Protein AF-A0A9P5CG63-F1 (afdb_monomer_lite)

Secondary structure (DSSP, 8-state):
-----EEEEEEEE-SSSS---EEEEEEETTEEEEEEE-GGG-TT-HHHHHHHHHHHHHTTTT-----------SSPEEE--S---HHHHHHHHTTS----GGG-EE--SSGGGGGTS--SEEEEGGGTEEEEEEE---HHHHHHHHHHHHHHHHTT--TTS-HHHHHHHHHHTT-------GGGEEE-SSS-EEE--TT----TTTS-TTTTTSHHHHHHHHHHHHHHHS---

Foldseek 3Di:
DDDFDKDFPDKDADPDPPGLKIWTWMATPNDIDIDIDDLVVCPPPVVVSVVSSVVSVCVNVVHDDDDDADFDDDAAEEPDPDDDDPVVVVVLVVQGTDHGPVQKAADDPDPVCVVPPDGQWIAGPNRDDIHGHDYDDDPQLVVQQSVLVVLCVVLVPDQLPDPVVSLVSCVVSVHFQQDQDPVQWDQDPVRGIGGGRSSHDDDPPQFDPVQGRHSVSNVSSVVVRCCVVPPDD

pLDDT: mean 71.9, std 15.64, range [23.77, 92.69]

Structure (mmCIF, N/CA/C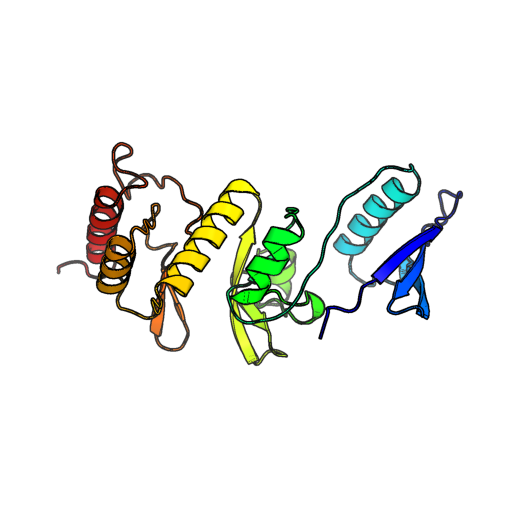/O backbone):
data_AF-A0A9P5CG63-F1
#
_entry.id   AF-A0A9P5CG63-F1
#
loop_
_atom_site.group_PDB
_atom_site.id
_atom_site.type_symbol
_atom_site.label_atom_id
_atom_site.label_alt_id
_atom_site.label_comp_id
_atom_site.label_asym_id
_atom_site.label_entity_id
_atom_site.label_seq_id
_atom_site.pdbx_PDB_ins_code
_atom_site.Cartn_x
_atom_site.Cartn_y
_atom_site.Cartn_z
_atom_site.occupancy
_atom_site.B_iso_or_equiv
_atom_site.auth_seq_id
_atom_site.auth_comp_id
_atom_site.auth_asym_id
_atom_site.auth_atom_id
_atom_site.pdbx_PDB_model_num
ATOM 1 N N . MET A 1 1 ? 22.695 -14.514 3.718 1.00 35.16 1 MET A N 1
ATOM 2 C CA . MET A 1 1 ? 23.717 -14.412 2.646 1.00 35.16 1 MET A CA 1
ATOM 3 C C . MET A 1 1 ? 23.422 -13.135 1.885 1.00 35.16 1 MET A C 1
ATOM 5 O O . MET A 1 1 ? 22.246 -12.878 1.683 1.00 35.16 1 MET A O 1
ATOM 9 N N . ALA A 1 2 ? 24.429 -12.334 1.528 1.00 36.47 2 ALA A N 1
ATOM 10 C CA . ALA A 1 2 ? 24.198 -11.036 0.886 1.00 36.47 2 ALA A CA 1
ATOM 11 C C . ALA A 1 2 ? 23.493 -11.172 -0.477 1.00 36.47 2 ALA A C 1
ATOM 13 O O . ALA A 1 2 ? 23.708 -12.159 -1.191 1.00 36.47 2 ALA A O 1
ATOM 14 N N . ALA A 1 3 ? 22.688 -10.170 -0.841 1.00 43.91 3 ALA A N 1
ATOM 15 C CA . ALA A 1 3 ? 22.059 -10.093 -2.153 1.00 43.91 3 ALA A CA 1
ATOM 16 C C . ALA A 1 3 ? 23.134 -10.118 -3.268 1.00 43.91 3 ALA A C 1
ATOM 18 O O . ALA A 1 3 ? 24.171 -9.459 -3.130 1.00 43.91 3 ALA A O 1
ATOM 19 N N . PRO A 1 4 ? 22.954 -10.868 -4.378 1.00 43.47 4 PRO A N 1
ATOM 20 C CA . PRO A 1 4 ? 24.018 -11.020 -5.368 1.00 43.47 4 PRO A CA 1
ATOM 21 C C . PRO A 1 4 ? 24.154 -9.755 -6.229 1.00 43.47 4 PRO A C 1
ATOM 23 O O . PRO A 1 4 ? 23.431 -9.619 -7.228 1.00 43.47 4 PRO A O 1
ATOM 26 N N . ARG A 1 5 ? 25.066 -8.851 -5.825 1.00 52.34 5 ARG A N 1
ATOM 27 C CA . ARG A 1 5 ? 25.392 -7.588 -6.513 1.00 52.34 5 ARG A CA 1
ATOM 28 C C . ARG A 1 5 ? 25.549 -7.803 -8.014 1.00 52.34 5 ARG A C 1
ATOM 30 O O . ARG A 1 5 ? 26.291 -8.691 -8.451 1.00 52.34 5 ARG A O 1
ATOM 37 N N . TYR A 1 6 ? 24.854 -6.967 -8.777 1.00 58.03 6 TYR A N 1
ATOM 38 C CA . TYR A 1 6 ? 24.989 -6.863 -10.218 1.00 58.03 6 TYR A CA 1
ATOM 39 C C . TYR A 1 6 ? 25.262 -5.411 -10.610 1.00 58.03 6 TYR A C 1
ATOM 41 O O . TYR A 1 6 ? 24.717 -4.489 -10.013 1.00 58.03 6 TYR A O 1
ATOM 49 N N . GLU A 1 7 ? 26.105 -5.231 -11.616 1.00 63.84 7 GLU A N 1
ATOM 50 C CA . GLU A 1 7 ? 26.545 -3.938 -12.137 1.00 63.84 7 GLU A CA 1
ATOM 51 C C . GLU A 1 7 ? 26.358 -3.961 -13.658 1.00 63.84 7 GLU A C 1
ATOM 53 O O . GLU A 1 7 ? 26.732 -4.936 -14.319 1.00 63.84 7 GLU A O 1
ATOM 58 N N . ILE A 1 8 ? 25.759 -2.912 -14.227 1.00 64.75 8 ILE A N 1
ATOM 59 C CA . ILE A 1 8 ? 25.701 -2.733 -15.682 1.00 64.75 8 ILE A CA 1
ATOM 60 C C . ILE A 1 8 ? 27.018 -2.076 -16.092 1.00 64.75 8 ILE A C 1
ATOM 62 O O . ILE A 1 8 ? 27.230 -0.897 -15.837 1.00 64.75 8 ILE A O 1
ATOM 66 N N . GLU A 1 9 ? 27.916 -2.846 -16.704 1.00 64.06 9 GLU A N 1
ATOM 67 C CA . GLU A 1 9 ? 29.249 -2.367 -17.092 1.00 64.06 9 GLU A CA 1
ATOM 68 C C . GLU A 1 9 ? 29.206 -1.469 -18.331 1.00 64.06 9 GLU A C 1
ATOM 70 O O . GLU A 1 9 ? 30.065 -0.612 -18.514 1.00 64.06 9 GLU A O 1
ATOM 75 N N . ASN A 1 10 ? 28.256 -1.734 -19.233 1.00 64.88 10 ASN A N 1
ATOM 76 C CA . ASN A 1 10 ? 28.119 -1.040 -20.508 1.00 64.88 10 ASN A CA 1
ATOM 77 C C . ASN A 1 10 ? 26.717 -1.276 -21.102 1.00 64.88 10 ASN A C 1
ATOM 79 O O . ASN A 1 10 ? 26.188 -2.390 -21.020 1.00 64.88 10 ASN A O 1
ATOM 83 N N . ALA A 1 11 ? 26.159 -0.261 -21.758 1.00 71.50 11 ALA A N 1
ATOM 84 C CA . ALA A 1 11 ? 24.990 -0.358 -22.621 1.00 71.50 11 ALA A CA 1
ATOM 85 C C . ALA A 1 11 ? 25.370 0.124 -24.030 1.00 71.50 11 ALA A C 1
ATOM 87 O O . ALA A 1 11 ? 25.725 1.280 -24.226 1.00 71.50 11 ALA A O 1
ATOM 88 N N . VAL A 1 12 ? 25.291 -0.766 -25.019 1.00 72.62 12 VAL A N 1
ATOM 89 C CA . VAL A 1 12 ? 25.594 -0.464 -26.422 1.00 72.62 12 VAL A CA 1
ATOM 90 C C . VAL A 1 12 ? 24.290 -0.371 -27.203 1.00 72.62 12 VAL A C 1
ATOM 92 O O . VAL A 1 12 ? 23.575 -1.367 -27.362 1.00 72.62 12 VAL A O 1
ATOM 95 N N . THR A 1 13 ? 24.002 0.824 -27.707 1.00 79.69 13 THR A N 1
ATOM 96 C CA . THR A 1 13 ? 22.910 1.122 -28.640 1.00 79.69 13 THR A CA 1
ATOM 97 C C . THR A 1 13 ? 23.464 1.302 -30.056 1.00 79.69 13 THR A C 1
ATOM 99 O O . THR A 1 13 ? 24.675 1.413 -30.263 1.00 79.69 13 THR A O 1
ATOM 102 N N . SER A 1 14 ? 22.590 1.287 -31.063 1.00 74.88 14 SER A N 1
ATOM 103 C CA . SER A 1 14 ? 22.993 1.540 -32.449 1.00 74.88 14 SER A CA 1
ATOM 104 C C . SER A 1 14 ? 22.923 3.027 -32.794 1.00 74.88 14 SER A C 1
ATOM 106 O O . SER A 1 14 ? 21.898 3.670 -32.568 1.00 74.88 14 SER A O 1
ATOM 108 N N . ILE A 1 15 ? 23.983 3.556 -33.412 1.00 67.00 15 ILE A N 1
ATOM 109 C CA . ILE A 1 15 ? 24.055 4.949 -33.897 1.00 67.00 15 ILE A CA 1
ATOM 110 C C . ILE A 1 15 ? 23.154 5.227 -35.113 1.00 67.00 15 ILE A C 1
ATOM 112 O O . ILE A 1 15 ? 23.102 6.355 -35.593 1.00 67.00 15 ILE A O 1
ATOM 116 N N . ARG A 1 16 ? 22.477 4.206 -35.651 1.00 72.19 16 ARG A N 1
ATOM 117 C CA . ARG A 1 16 ? 21.471 4.378 -36.703 1.00 72.19 16 ARG A CA 1
ATOM 118 C C . ARG A 1 16 ? 20.096 4.616 -36.081 1.00 72.19 16 ARG A C 1
ATOM 120 O O . ARG A 1 16 ? 19.805 4.111 -35.000 1.00 72.19 16 ARG A O 1
ATOM 127 N N . GLU A 1 17 ? 19.249 5.379 -36.760 1.00 69.75 17 GLU A N 1
ATOM 128 C CA . GLU A 1 17 ? 17.903 5.723 -36.273 1.00 69.75 17 GLU A CA 1
ATOM 129 C C . GLU A 1 17 ? 16.895 4.574 -36.473 1.00 69.75 17 GLU A C 1
ATOM 131 O O . GLU A 1 17 ? 16.017 4.356 -35.634 1.00 69.75 17 GLU A O 1
ATOM 136 N N . ASP A 1 18 ? 17.053 3.801 -37.553 1.00 78.25 18 ASP A N 1
ATOM 137 C CA . ASP A 1 18 ? 16.233 2.631 -37.888 1.00 78.25 18 ASP A CA 1
ATOM 138 C C . ASP A 1 18 ? 16.520 1.433 -36.971 1.00 78.25 18 ASP A C 1
ATOM 140 O O . ASP A 1 18 ? 15.599 0.744 -36.518 1.00 78.25 18 ASP A O 1
ATOM 144 N N . ASP A 1 19 ? 17.790 1.215 -36.636 1.00 82.44 19 ASP A N 1
ATOM 145 C CA . ASP A 1 19 ? 18.217 0.180 -35.704 1.00 82.44 19 ASP A CA 1
ATOM 146 C C . ASP A 1 19 ? 17.854 0.556 -34.259 1.00 82.44 19 ASP A C 1
ATOM 148 O O . ASP A 1 19 ? 18.335 1.530 -33.668 1.00 82.44 19 ASP A O 1
ATOM 152 N N . ASN A 1 20 ? 16.957 -0.245 -33.692 1.00 85.75 20 ASN A N 1
ATOM 153 C CA . ASN A 1 20 ? 16.383 -0.048 -32.370 1.00 85.75 20 ASN A CA 1
ATOM 154 C C . ASN A 1 20 ? 16.790 -1.160 -31.381 1.00 85.75 20 ASN A C 1
ATOM 156 O O . ASN A 1 20 ? 16.178 -1.300 -30.320 1.00 85.75 20 ASN A O 1
ATOM 160 N N . ASP A 1 21 ? 17.808 -1.960 -31.700 1.00 86.38 21 ASP A N 1
ATOM 161 C CA . ASP A 1 21 ? 18.335 -2.972 -30.786 1.00 86.38 21 ASP A CA 1
ATOM 162 C C . ASP A 1 21 ? 19.275 -2.360 -29.728 1.00 86.38 21 ASP A C 1
ATOM 164 O O . ASP A 1 21 ? 19.960 -1.360 -29.959 1.00 86.38 21 ASP A O 1
ATOM 168 N N . ALA A 1 22 ? 19.335 -3.002 -28.559 1.00 80.81 22 ALA A N 1
ATOM 169 C CA . ALA A 1 22 ? 20.247 -2.652 -27.472 1.00 80.81 22 ALA A CA 1
ATOM 170 C C . ALA A 1 22 ? 20.940 -3.902 -26.917 1.00 80.81 22 ALA A C 1
ATOM 172 O O . ALA A 1 22 ? 20.338 -4.979 -26.827 1.00 80.81 22 ALA A O 1
ATOM 173 N N . ARG A 1 23 ? 22.206 -3.762 -26.508 1.00 77.38 23 ARG A N 1
ATOM 174 C CA . ARG A 1 23 ? 22.968 -4.812 -25.822 1.00 77.38 23 ARG A CA 1
ATOM 175 C C . ARG A 1 23 ? 23.547 -4.291 -24.512 1.00 77.38 23 ARG A C 1
ATOM 177 O O . ARG A 1 23 ? 24.338 -3.357 -24.521 1.00 77.38 23 ARG A O 1
ATOM 184 N N . PHE A 1 24 ? 23.224 -4.956 -23.411 1.00 76.94 24 PHE A N 1
ATOM 185 C CA . PHE A 1 24 ? 23.746 -4.650 -22.082 1.00 76.94 24 PHE A CA 1
ATOM 186 C C . PHE A 1 24 ? 24.772 -5.704 -21.670 1.00 76.94 24 PHE A C 1
ATOM 188 O O . PHE A 1 24 ? 24.540 -6.905 -21.844 1.00 76.94 24 PHE A O 1
ATOM 195 N N . THR A 1 25 ? 25.883 -5.250 -21.100 1.00 71.81 25 THR A N 1
ATOM 196 C CA . THR A 1 25 ? 26.879 -6.090 -20.432 1.00 71.81 25 THR A CA 1
ATOM 197 C C . THR A 1 25 ? 26.664 -5.949 -18.932 1.00 71.81 25 THR A C 1
ATOM 199 O O . THR A 1 25 ? 26.793 -4.852 -18.394 1.00 71.81 25 THR A O 1
ATOM 202 N N . VAL A 1 26 ? 26.309 -7.043 -18.259 1.00 75.56 26 VAL A N 1
ATOM 203 C CA . VAL A 1 26 ? 25.993 -7.053 -16.824 1.00 75.56 26 VAL A CA 1
ATOM 204 C C . VAL A 1 26 ? 26.945 -7.998 -16.104 1.00 75.56 26 VAL A C 1
ATOM 206 O O . VAL A 1 26 ? 26.980 -9.192 -16.408 1.00 75.56 26 VAL A O 1
ATOM 209 N N . ARG A 1 27 ? 27.695 -7.495 -15.124 1.00 64.69 27 ARG A N 1
ATOM 210 C CA . ARG A 1 27 ? 28.528 -8.313 -14.235 1.00 64.69 27 ARG A CA 1
ATOM 211 C C . ARG A 1 27 ? 27.726 -8.665 -12.988 1.00 64.69 27 ARG A C 1
ATOM 213 O O . ARG A 1 27 ? 27.151 -7.784 -12.367 1.00 64.69 27 ARG A O 1
ATOM 220 N N . ARG A 1 28 ? 27.692 -9.940 -12.591 1.00 69.12 28 ARG A N 1
ATOM 221 C CA . ARG A 1 28 ? 27.051 -10.414 -11.350 1.00 69.12 28 ARG A CA 1
ATOM 222 C C . ARG A 1 28 ? 27.887 -11.517 -10.712 1.00 69.12 28 ARG A C 1
ATOM 224 O O . ARG A 1 28 ? 28.220 -12.497 -11.378 1.00 69.12 28 ARG A O 1
ATOM 231 N N . ASN A 1 29 ? 28.254 -11.360 -9.438 1.00 72.38 29 ASN A N 1
ATOM 232 C CA . ASN A 1 29 ? 29.178 -12.260 -8.722 1.00 72.38 29 ASN A CA 1
ATOM 233 C C . ASN A 1 29 ? 30.451 -12.607 -9.537 1.00 72.38 29 ASN A C 1
ATOM 235 O O . ASN A 1 29 ? 30.859 -13.766 -9.617 1.00 72.38 29 ASN A O 1
ATOM 239 N N . GLY A 1 30 ? 31.041 -11.614 -10.214 1.00 65.75 30 GLY A N 1
ATOM 240 C CA . GLY A 1 30 ? 32.238 -11.785 -11.051 1.00 65.75 30 GLY A CA 1
ATOM 241 C C . GLY A 1 30 ? 32.028 -12.474 -12.409 1.00 65.75 30 GLY A C 1
ATOM 242 O O . GLY A 1 30 ? 32.973 -12.541 -13.190 1.00 65.75 30 GLY A O 1
ATOM 243 N N . LYS A 1 31 ? 30.817 -12.952 -12.731 1.00 60.09 31 LYS A N 1
ATOM 244 C CA . LYS A 1 31 ? 30.463 -13.486 -14.058 1.00 60.09 31 LYS A CA 1
ATOM 245 C C . LYS A 1 31 ? 29.833 -12.394 -14.920 1.00 60.09 31 LYS A C 1
ATOM 247 O O . LYS A 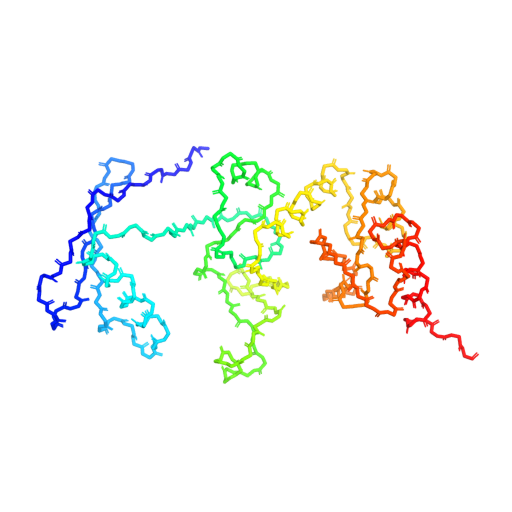1 31 ? 29.049 -11.600 -14.411 1.00 60.09 31 LYS A O 1
ATOM 252 N N . VAL A 1 32 ? 30.150 -12.377 -16.213 1.00 69.75 32 VAL A N 1
ATOM 253 C CA . VAL A 1 32 ? 29.610 -11.412 -17.183 1.00 69.75 32 VAL A CA 1
ATOM 254 C C . VAL A 1 32 ? 28.490 -12.059 -17.999 1.00 69.75 32 VAL A C 1
ATOM 256 O O . VAL A 1 32 ? 28.617 -13.198 -18.448 1.00 69.75 32 VAL A O 1
ATOM 259 N N . PHE A 1 33 ? 27.400 -11.321 -18.188 1.00 72.75 33 PHE A N 1
ATOM 260 C CA . PHE A 1 33 ? 26.209 -11.711 -18.934 1.00 72.75 33 PHE A CA 1
ATOM 261 C C . PHE A 1 33 ? 25.927 -10.676 -20.027 1.00 72.75 33 PHE A C 1
ATOM 263 O O . PHE A 1 33 ? 26.042 -9.473 -19.791 1.00 72.75 33 PHE A O 1
ATOM 270 N N . TYR A 1 34 ? 25.519 -11.138 -21.210 1.00 75.00 34 TYR A N 1
ATOM 271 C CA . TYR A 1 34 ? 25.168 -10.274 -22.339 1.00 75.00 34 TYR A CA 1
ATOM 272 C C . TYR A 1 34 ? 23.669 -10.368 -22.613 1.00 75.00 34 TYR A C 1
ATOM 274 O O . TYR A 1 34 ? 23.176 -11.408 -23.048 1.00 75.00 34 TYR A O 1
ATOM 282 N N . ILE A 1 35 ? 22.942 -9.280 -22.369 1.00 76.56 35 ILE A N 1
ATOM 283 C CA . ILE A 1 35 ? 21.497 -9.192 -22.600 1.00 76.56 35 ILE A CA 1
ATOM 284 C C . ILE A 1 35 ? 21.280 -8.439 -23.911 1.00 76.56 35 ILE A C 1
ATOM 286 O O . ILE A 1 35 ? 21.751 -7.312 -24.047 1.00 76.56 35 ILE A O 1
ATOM 290 N N . LYS A 1 36 ? 20.565 -9.031 -24.876 1.00 78.44 36 LYS A N 1
ATOM 291 C CA . LYS A 1 36 ? 20.127 -8.335 -26.095 1.00 78.44 36 LYS A CA 1
ATOM 292 C C . LYS A 1 36 ? 18.622 -8.080 -26.038 1.00 78.44 36 LYS A C 1
ATOM 294 O O . LYS A 1 36 ? 17.852 -9.026 -25.883 1.00 78.44 36 LYS A O 1
ATOM 299 N N . LEU A 1 37 ? 18.215 -6.828 -26.223 1.00 80.06 37 LEU A N 1
ATOM 300 C CA . LEU A 1 37 ? 16.822 -6.420 -26.404 1.00 80.06 37 LEU A CA 1
ATOM 301 C C . LEU A 1 37 ? 16.591 -5.934 -27.843 1.00 80.06 37 LEU A C 1
ATOM 303 O O . LEU A 1 37 ? 17.517 -5.474 -28.512 1.00 80.06 37 LEU A O 1
ATOM 307 N N . SER A 1 38 ? 15.355 -6.085 -28.321 1.00 83.50 38 SER A N 1
ATOM 308 C CA . SER A 1 38 ? 14.907 -5.688 -29.660 1.00 83.50 38 SER A CA 1
ATOM 309 C C . SER A 1 38 ? 13.402 -5.399 -29.635 1.00 83.50 38 SER A C 1
ATOM 311 O O . SER A 1 38 ? 12.677 -6.154 -28.978 1.00 83.50 38 SER A O 1
ATOM 313 N N . PRO A 1 39 ? 12.888 -4.396 -30.378 1.00 81.56 39 PRO A N 1
ATOM 314 C CA . PRO A 1 39 ? 11.452 -4.148 -30.513 1.00 81.56 39 PRO A CA 1
ATOM 315 C C . PRO A 1 39 ? 10.657 -5.375 -30.973 1.00 81.56 39 PRO A C 1
ATOM 317 O O . PRO A 1 39 ? 9.520 -5.568 -30.551 1.00 81.56 39 PRO A O 1
ATOM 320 N N . SER A 1 40 ? 11.273 -6.225 -31.804 1.00 81.81 40 SER A N 1
ATOM 321 C CA . SER A 1 40 ? 10.666 -7.451 -32.343 1.00 81.81 40 SER A CA 1
ATOM 322 C C . SER A 1 40 ? 10.258 -8.471 -31.270 1.00 81.81 40 SER A C 1
ATOM 324 O O . SER A 1 40 ? 9.359 -9.277 -31.503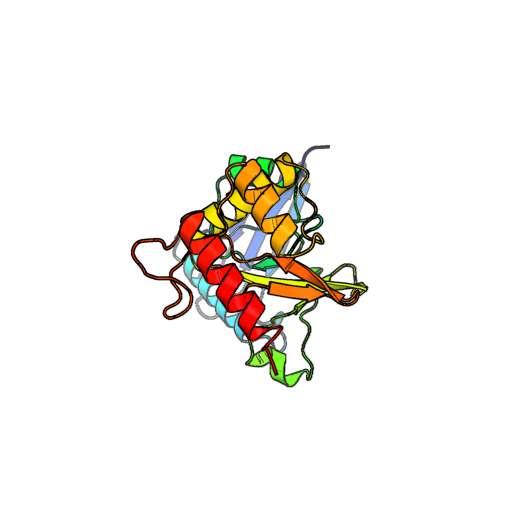 1.00 81.81 40 SER A O 1
ATOM 326 N N . ASN A 1 41 ? 10.859 -8.403 -30.079 1.00 79.88 41 ASN A N 1
ATOM 327 C CA . ASN A 1 41 ? 10.598 -9.338 -28.986 1.00 79.88 41 ASN A CA 1
ATOM 328 C C . ASN A 1 41 ? 9.338 -8.971 -28.171 1.00 79.88 41 ASN A C 1
ATOM 330 O O . ASN A 1 41 ? 8.823 -9.812 -27.437 1.00 79.88 41 ASN A O 1
ATOM 334 N N . PHE A 1 42 ? 8.810 -7.745 -28.289 1.00 78.44 42 PHE A N 1
ATOM 335 C CA . PHE A 1 42 ? 7.653 -7.262 -27.516 1.00 78.44 42 PHE A CA 1
ATOM 336 C C . PHE A 1 42 ? 6.309 -7.571 -28.203 1.00 78.44 42 PHE A C 1
ATOM 338 O O . PHE A 1 42 ? 5.468 -6.690 -28.407 1.00 78.44 42 PHE A O 1
ATOM 345 N N . VAL A 1 43 ? 6.099 -8.841 -28.562 1.00 79.31 43 VAL A N 1
ATOM 346 C CA . VAL A 1 43 ? 4.892 -9.322 -29.257 1.00 79.31 43 VAL A CA 1
ATOM 347 C C . VAL A 1 43 ? 3.621 -8.876 -28.521 1.00 79.31 43 VAL A C 1
ATOM 349 O O . VAL A 1 43 ? 3.465 -9.114 -27.325 1.00 79.31 43 VAL A O 1
ATOM 352 N N . ASN A 1 44 ? 2.708 -8.219 -29.245 1.00 80.62 44 ASN A N 1
ATOM 353 C CA . ASN A 1 44 ? 1.430 -7.689 -28.745 1.00 80.62 44 ASN A CA 1
ATOM 354 C C . ASN A 1 44 ? 1.524 -6.735 -27.529 1.00 80.62 44 ASN A C 1
ATOM 356 O O . ASN A 1 44 ? 0.515 -6.502 -26.865 1.00 80.62 44 ASN A O 1
ATOM 360 N N . SER A 1 45 ? 2.694 -6.146 -27.244 1.00 65.44 45 SER A N 1
ATOM 361 C CA . SER A 1 45 ? 2.916 -5.307 -26.055 1.00 65.44 45 SER A CA 1
ATOM 362 C C . SER A 1 45 ? 3.332 -3.867 -26.415 1.00 65.44 45 SER A C 1
ATOM 364 O O . SER A 1 45 ? 4.478 -3.462 -26.182 1.00 65.44 45 SER A O 1
ATOM 366 N N . PRO A 1 46 ? 2.422 -3.047 -26.987 1.00 77.12 46 PRO A N 1
ATOM 367 C CA . PRO A 1 46 ? 2.744 -1.688 -27.433 1.00 77.12 46 PRO A CA 1
ATOM 368 C C . PRO A 1 46 ? 3.206 -0.788 -26.280 1.00 77.12 46 PRO A C 1
ATOM 370 O O . PRO A 1 46 ? 4.134 -0.007 -26.450 1.00 77.12 46 PRO A O 1
ATOM 373 N N . ASN A 1 47 ? 2.649 -0.952 -25.076 1.00 66.50 47 ASN A N 1
ATOM 374 C CA . ASN A 1 47 ? 3.056 -0.173 -23.902 1.00 66.50 47 ASN A CA 1
ATOM 375 C C . ASN A 1 47 ? 4.507 -0.459 -23.475 1.00 66.50 47 ASN A C 1
ATOM 377 O O . ASN A 1 47 ? 5.222 0.470 -23.101 1.00 66.50 47 ASN A O 1
ATOM 381 N N . MET A 1 48 ? 4.969 -1.715 -23.559 1.00 66.50 48 MET A N 1
ATOM 382 C CA . MET A 1 48 ? 6.376 -2.045 -23.291 1.00 66.50 48 MET A CA 1
ATOM 383 C C . MET A 1 48 ? 7.287 -1.653 -24.452 1.00 66.50 48 MET A C 1
ATOM 385 O O . MET A 1 48 ? 8.384 -1.168 -24.203 1.00 66.50 48 MET A O 1
ATOM 389 N N . THR A 1 49 ? 6.815 -1.774 -25.696 1.00 77.69 49 THR A N 1
ATOM 390 C CA . THR A 1 49 ? 7.541 -1.291 -26.882 1.00 77.69 49 THR A CA 1
ATOM 391 C C . THR A 1 49 ? 7.797 0.217 -26.791 1.00 77.69 49 THR A C 1
ATOM 393 O O . THR A 1 49 ? 8.913 0.665 -27.031 1.00 77.69 49 THR A O 1
ATOM 396 N N . ASN A 1 50 ? 6.792 0.997 -26.381 1.00 76.31 50 ASN A N 1
ATOM 397 C CA . ASN A 1 50 ? 6.905 2.446 -26.222 1.00 76.31 50 ASN A CA 1
ATOM 398 C C . ASN A 1 50 ? 7.837 2.817 -25.061 1.00 76.31 50 ASN A C 1
ATOM 400 O O . ASN A 1 50 ? 8.742 3.619 -25.259 1.00 76.31 50 ASN A O 1
ATOM 404 N N . LYS A 1 51 ? 7.700 2.180 -23.885 1.00 71.62 51 LYS A N 1
ATOM 405 C CA . LYS A 1 51 ? 8.655 2.363 -22.774 1.00 71.62 51 LYS A CA 1
ATOM 406 C C . LYS A 1 51 ? 10.091 2.043 -23.192 1.00 71.62 51 LYS A C 1
ATOM 408 O O . LYS A 1 51 ? 10.997 2.811 -22.895 1.00 71.62 51 LYS A O 1
ATOM 413 N N . TYR A 1 52 ? 10.292 0.926 -23.892 1.00 78.50 52 TYR A N 1
ATOM 414 C CA . TYR A 1 52 ? 11.598 0.524 -24.405 1.00 78.50 52 TYR A CA 1
ATOM 415 C C . TYR A 1 52 ? 12.179 1.570 -25.366 1.00 78.50 52 TYR A C 1
ATOM 417 O O . TYR A 1 52 ? 13.353 1.896 -25.239 1.00 78.50 52 TYR A O 1
ATOM 425 N N . ARG A 1 53 ? 11.366 2.149 -26.263 1.00 79.00 53 ARG A N 1
ATOM 426 C CA . ARG A 1 53 ? 11.796 3.256 -27.135 1.00 79.00 53 ARG A CA 1
ATOM 427 C C . ARG A 1 53 ? 12.209 4.492 -26.340 1.00 79.00 53 ARG A C 1
ATOM 429 O O . ARG A 1 53 ? 13.307 4.975 -26.566 1.00 79.00 53 ARG A O 1
ATOM 436 N N . SER A 1 54 ? 11.426 4.924 -25.351 1.00 73.44 54 SER A N 1
ATOM 437 C CA . SER A 1 54 ? 11.800 6.071 -24.509 1.00 73.44 54 SER A CA 1
ATOM 438 C C . SER A 1 54 ? 13.085 5.834 -23.705 1.00 73.44 54 SER A C 1
ATOM 440 O O . SER A 1 54 ? 13.913 6.732 -23.596 1.00 73.44 54 SER A O 1
ATOM 442 N N . TYR A 1 55 ? 13.315 4.621 -23.188 1.00 69.50 55 TYR A N 1
ATOM 443 C CA . TYR A 1 55 ? 14.604 4.281 -22.571 1.00 69.50 55 TYR A CA 1
ATOM 444 C C . TYR A 1 55 ? 15.745 4.209 -23.599 1.00 69.50 55 TYR A C 1
ATOM 446 O O . TYR A 1 55 ? 16.874 4.565 -23.279 1.00 69.50 55 TYR A O 1
ATOM 454 N N . LEU A 1 56 ? 15.475 3.781 -24.835 1.00 77.31 56 LEU A N 1
ATOM 455 C CA . LEU A 1 56 ? 16.471 3.731 -25.905 1.00 77.31 56 LEU A CA 1
ATOM 456 C C . LEU A 1 56 ? 16.857 5.129 -26.414 1.00 77.31 56 LEU A C 1
ATOM 458 O O . LEU A 1 56 ? 18.028 5.362 -26.677 1.00 77.31 56 LEU A O 1
ATOM 462 N N . GLU A 1 57 ? 15.905 6.055 -26.528 1.00 74.12 57 GLU A N 1
ATOM 463 C CA . GLU A 1 57 ? 16.131 7.471 -26.865 1.00 74.12 57 GLU A CA 1
ATOM 464 C C . GLU A 1 57 ? 17.055 8.138 -25.832 1.00 74.12 57 GLU A C 1
ATOM 466 O O . GLU A 1 57 ? 18.011 8.832 -26.181 1.00 74.12 57 GLU A O 1
ATOM 471 N N . VAL A 1 58 ? 16.839 7.835 -24.552 1.00 66.88 58 VAL A N 1
ATOM 472 C CA . VAL A 1 58 ? 17.696 8.256 -23.436 1.00 66.88 58 VAL A CA 1
ATOM 473 C C . VAL A 1 58 ? 19.098 7.631 -23.534 1.00 66.88 58 VAL A C 1
ATOM 475 O O . VAL A 1 58 ? 20.094 8.348 -23.504 1.00 66.88 58 VAL A O 1
ATOM 478 N N . LEU A 1 59 ? 19.192 6.316 -23.771 1.00 68.81 59 LEU A N 1
ATOM 479 C CA . LEU A 1 59 ? 20.460 5.591 -23.985 1.00 68.81 59 LEU A CA 1
ATOM 480 C C . LEU A 1 59 ? 21.162 5.912 -25.325 1.00 68.81 59 LEU A C 1
ATOM 482 O O . LEU A 1 59 ? 22.261 5.420 -25.576 1.00 68.81 59 LEU A O 1
ATOM 486 N N . LYS A 1 60 ? 20.529 6.689 -26.211 1.00 72.00 60 LYS A N 1
ATOM 487 C CA . LYS A 1 60 ? 21.135 7.271 -27.422 1.00 72.00 60 LYS A CA 1
ATOM 488 C C . LYS A 1 60 ? 21.490 8.756 -27.248 1.00 72.00 60 LYS A C 1
ATOM 490 O O . LYS A 1 60 ? 22.091 9.326 -28.153 1.00 72.00 60 LYS A O 1
ATOM 495 N N . SER A 1 61 ? 21.129 9.381 -26.123 1.00 66.06 61 SER A N 1
ATOM 496 C CA . SER A 1 61 ? 21.380 10.804 -25.837 1.00 66.06 61 SER A CA 1
ATOM 497 C C . SER A 1 61 ? 22.285 11.052 -24.619 1.00 66.06 61 SER A C 1
ATOM 499 O O . SER A 1 61 ? 22.431 12.202 -24.208 1.00 66.06 61 SER A O 1
ATOM 501 N N . ASP A 1 62 ? 22.894 9.997 -24.061 1.00 54.88 62 ASP A N 1
ATOM 502 C CA . ASP A 1 62 ? 23.755 10.015 -22.862 1.00 54.88 62 ASP A CA 1
ATOM 503 C C . ASP A 1 62 ? 23.126 10.728 -21.644 1.00 54.88 62 ASP A C 1
ATOM 505 O O . ASP A 1 62 ? 23.809 11.347 -20.827 1.00 54.88 62 ASP A O 1
ATOM 509 N N . GLN A 1 63 ? 21.800 10.626 -21.500 1.00 42.28 63 GLN A N 1
ATOM 510 C CA . GLN A 1 63 ? 21.072 11.123 -20.329 1.00 42.28 63 GLN A CA 1
ATOM 511 C C . GLN A 1 63 ? 20.826 9.993 -19.319 1.00 42.28 63 GLN A C 1
ATOM 513 O O . GLN A 1 63 ? 20.490 8.870 -19.692 1.00 42.28 63 GLN A O 1
ATOM 518 N N . GLU A 1 64 ? 20.950 10.274 -18.020 1.00 33.50 64 GLU A N 1
ATOM 519 C CA . GLU A 1 64 ? 20.566 9.308 -16.985 1.00 33.50 64 GLU A CA 1
ATOM 520 C C . GLU A 1 64 ? 19.043 9.286 -16.792 1.00 33.50 64 GLU A C 1
ATOM 522 O O . GLU A 1 64 ? 18.439 10.285 -16.401 1.00 33.50 64 GLU A O 1
ATOM 527 N N . VAL A 1 65 ? 18.417 8.117 -16.978 1.00 31.53 65 VAL A N 1
ATOM 528 C CA . VAL A 1 65 ? 17.072 7.839 -16.446 1.00 31.53 65 VAL A CA 1
ATOM 529 C C . VAL A 1 65 ? 17.134 6.704 -15.438 1.00 31.53 65 VAL A C 1
ATOM 531 O O . VAL A 1 65 ? 17.716 5.643 -15.659 1.00 31.53 65 VAL A O 1
ATOM 534 N N . LEU A 1 66 ? 16.509 6.967 -14.297 1.00 24.59 66 LEU A N 1
ATOM 535 C CA . LEU A 1 66 ? 16.761 6.285 -13.042 1.00 24.59 66 LEU A CA 1
ATOM 536 C C . LEU A 1 66 ? 15.637 5.286 -12.727 1.00 24.59 66 LEU A C 1
ATOM 538 O O . LEU A 1 66 ? 14.562 5.667 -12.274 1.00 24.59 66 LEU A O 1
ATOM 542 N N . VAL A 1 67 ? 15.894 3.996 -12.959 1.00 23.77 67 VAL A N 1
ATOM 543 C CA . VAL A 1 67 ? 14.960 2.879 -12.695 1.00 23.77 67 VAL A CA 1
ATOM 544 C C . VAL A 1 67 ? 15.529 1.972 -11.592 1.00 23.77 67 VAL A C 1
ATOM 546 O O . VAL A 1 67 ? 16.749 1.889 -11.445 1.00 23.77 67 VAL A O 1
ATOM 549 N N . THR A 1 68 ? 14.673 1.322 -10.795 1.00 26.42 68 THR A N 1
ATOM 550 C CA . THR A 1 68 ? 15.069 0.450 -9.667 1.00 26.42 68 THR A CA 1
ATOM 551 C C . THR A 1 68 ? 14.096 -0.736 -9.522 1.00 26.42 68 THR A C 1
ATOM 553 O O . THR A 1 68 ? 12.938 -0.625 -9.925 1.00 26.42 68 THR A O 1
ATOM 556 N N . THR A 1 69 ? 14.550 -1.871 -8.972 1.00 27.23 69 THR A N 1
ATOM 557 C CA . THR A 1 69 ? 13.772 -3.123 -8.789 1.00 27.23 69 THR A CA 1
ATOM 558 C C . THR A 1 69 ? 14.279 -3.933 -7.586 1.00 27.23 69 THR A C 1
ATOM 560 O O . THR A 1 69 ? 15.494 -4.098 -7.467 1.00 27.23 69 THR A O 1
ATOM 563 N N . CYS A 1 70 ? 13.391 -4.501 -6.760 1.00 26.95 70 CYS A N 1
ATOM 564 C CA . CYS A 1 70 ? 13.723 -5.256 -5.532 1.00 26.95 70 CYS A CA 1
ATOM 565 C C . CYS A 1 70 ? 12.570 -6.228 -5.125 1.00 26.95 70 CYS A C 1
ATOM 567 O O . CYS A 1 70 ? 11.460 -6.072 -5.641 1.00 26.95 70 CYS A O 1
ATOM 569 N N . ALA A 1 71 ? 12.817 -7.294 -4.326 1.00 30.27 71 ALA A N 1
ATOM 570 C CA . ALA A 1 71 ? 11.922 -8.481 -4.272 1.00 30.27 71 ALA A CA 1
ATOM 571 C C . ALA A 1 71 ? 11.918 -9.379 -2.990 1.00 30.27 71 ALA A C 1
ATOM 573 O O . ALA A 1 71 ? 12.973 -9.795 -2.526 1.00 30.27 71 ALA A O 1
ATOM 574 N N . ASN A 1 72 ? 10.709 -9.844 -2.597 1.00 30.91 72 ASN A N 1
ATOM 575 C CA . ASN A 1 72 ? 10.280 -10.769 -1.501 1.00 30.91 72 ASN A CA 1
ATOM 576 C C . ASN A 1 72 ? 10.372 -10.180 -0.057 1.00 30.91 72 ASN A C 1
ATOM 578 O O . ASN A 1 72 ? 11.220 -9.330 0.152 1.00 30.91 72 ASN A O 1
ATOM 582 N N . ARG A 1 73 ? 9.577 -10.511 0.997 1.00 26.25 73 ARG A N 1
ATOM 583 C CA . ARG A 1 73 ? 8.246 -11.183 1.218 1.00 26.25 73 ARG A CA 1
ATOM 584 C C . ARG A 1 73 ? 7.754 -10.826 2.668 1.00 26.25 73 ARG A C 1
ATOM 586 O O . ARG A 1 73 ? 8.599 -10.851 3.545 1.00 26.25 73 ARG A O 1
ATOM 593 N N . GLY A 1 74 ? 6.499 -10.539 3.091 1.00 25.80 74 GLY A N 1
ATOM 594 C CA . GLY A 1 74 ? 5.114 -10.897 2.674 1.00 25.80 74 GLY A CA 1
ATOM 595 C C . GLY A 1 74 ? 4.004 -9.893 3.146 1.00 25.80 74 GLY A C 1
ATOM 596 O O . GLY A 1 74 ? 3.441 -10.123 4.206 1.00 25.80 74 GLY A O 1
ATOM 597 N N . VAL A 1 75 ? 3.672 -8.820 2.390 1.00 39.28 75 VAL A N 1
ATOM 598 C CA . VAL A 1 75 ? 2.690 -7.712 2.651 1.00 39.28 75 VAL A CA 1
ATOM 599 C C . VAL A 1 75 ? 2.154 -7.135 1.305 1.00 39.28 75 VAL A C 1
ATOM 601 O O . VAL A 1 75 ? 2.573 -7.579 0.236 1.00 39.28 75 VAL A O 1
ATOM 604 N N . ALA A 1 76 ? 1.191 -6.197 1.341 1.00 37.25 76 ALA A N 1
ATOM 605 C CA . ALA A 1 76 ? 0.548 -5.529 0.196 1.00 37.25 76 ALA A CA 1
ATOM 606 C C . ALA A 1 76 ? 1.506 -5.009 -0.898 1.00 37.25 76 ALA A C 1
ATOM 608 O O . ALA A 1 76 ? 2.583 -4.481 -0.629 1.00 37.25 76 ALA A O 1
ATOM 609 N N . LEU A 1 77 ? 1.071 -5.120 -2.158 1.00 41.28 77 LEU A N 1
ATOM 610 C CA . LEU A 1 77 ? 1.932 -4.918 -3.323 1.00 41.28 77 LEU A CA 1
ATOM 611 C C . LEU A 1 77 ? 1.895 -3.484 -3.846 1.00 41.28 77 LEU A C 1
ATOM 613 O O . LEU A 1 77 ? 0.865 -3.000 -4.326 1.00 41.28 77 LEU A O 1
ATOM 617 N N . LEU A 1 78 ? 3.064 -2.850 -3.792 1.00 45.16 78 LEU A N 1
ATOM 618 C CA . LEU A 1 78 ? 3.313 -1.482 -4.218 1.00 45.16 78 LEU A CA 1
ATOM 619 C C . LEU A 1 78 ? 4.038 -1.493 -5.570 1.00 45.16 78 LEU A C 1
ATOM 621 O O . LEU A 1 78 ? 5.162 -1.977 -5.683 1.00 45.16 78 LEU A O 1
ATOM 625 N N . ALA A 1 79 ? 3.417 -0.933 -6.608 1.00 43.12 79 ALA A N 1
ATOM 626 C CA . ALA A 1 79 ? 4.119 -0.625 -7.854 1.00 43.12 79 ALA A CA 1
ATOM 627 C C . ALA A 1 79 ? 4.699 0.789 -7.755 1.00 43.12 79 ALA A C 1
ATOM 629 O O . ALA A 1 79 ? 3.958 1.769 -7.868 1.00 43.12 79 ALA A O 1
ATOM 630 N N . ILE A 1 80 ? 6.009 0.879 -7.513 1.00 50.25 80 ILE A N 1
ATOM 631 C CA . ILE A 1 80 ? 6.687 2.110 -7.097 1.00 50.25 80 ILE A CA 1
ATOM 632 C C . ILE A 1 80 ? 7.497 2.707 -8.271 1.00 50.25 80 ILE A C 1
ATOM 634 O O . ILE A 1 80 ? 8.490 2.113 -8.681 1.00 50.25 80 ILE A O 1
ATOM 638 N N . PRO A 1 81 ? 7.105 3.875 -8.825 1.00 50.56 81 PRO A N 1
ATOM 639 C CA . PRO A 1 81 ? 7.915 4.654 -9.772 1.00 50.56 81 PRO A CA 1
ATOM 640 C C . PRO A 1 81 ? 8.865 5.648 -9.070 1.00 50.56 81 PRO A C 1
ATOM 642 O O . PRO A 1 81 ? 9.535 6.440 -9.726 1.00 50.56 81 PRO A O 1
ATOM 645 N N . VAL A 1 82 ? 8.871 5.640 -7.737 1.00 54.03 82 VAL A N 1
ATOM 646 C CA . VAL A 1 82 ? 9.698 6.461 -6.845 1.00 54.03 82 VAL A CA 1
ATOM 647 C C . VAL A 1 82 ? 11.028 5.754 -6.574 1.00 54.03 82 VAL A C 1
ATOM 649 O O . VAL A 1 82 ? 11.082 4.527 -6.515 1.00 54.03 82 VAL A O 1
ATOM 652 N N . ARG A 1 83 ? 12.098 6.525 -6.358 1.00 57.22 83 ARG A N 1
ATOM 653 C CA . ARG A 1 83 ? 13.340 6.007 -5.777 1.00 57.22 83 ARG A CA 1
ATOM 654 C C . ARG A 1 83 ? 13.387 6.252 -4.274 1.00 57.22 83 ARG A C 1
ATOM 656 O O . ARG A 1 83 ? 13.097 7.358 -3.827 1.00 57.22 83 ARG A O 1
ATOM 663 N N . PHE A 1 84 ? 13.818 5.228 -3.551 1.00 67.56 84 PHE A N 1
ATOM 664 C CA . PHE A 1 84 ? 14.358 5.341 -2.203 1.00 67.56 84 PHE A CA 1
ATOM 665 C C . PHE A 1 84 ? 15.880 5.163 -2.261 1.00 67.56 84 PHE A C 1
ATOM 667 O O . PHE A 1 84 ? 16.412 4.691 -3.270 1.00 67.56 84 PHE A O 1
ATOM 674 N N . ASP A 1 85 ? 16.556 5.562 -1.193 1.00 72.12 85 ASP A N 1
ATOM 675 C CA . ASP A 1 85 ? 17.941 5.208 -0.890 1.00 72.12 85 ASP A CA 1
ATOM 676 C C . ASP A 1 85 ? 18.087 3.733 -0.470 1.00 72.12 85 ASP A C 1
ATOM 678 O O . ASP A 1 85 ? 17.115 3.081 -0.081 1.00 72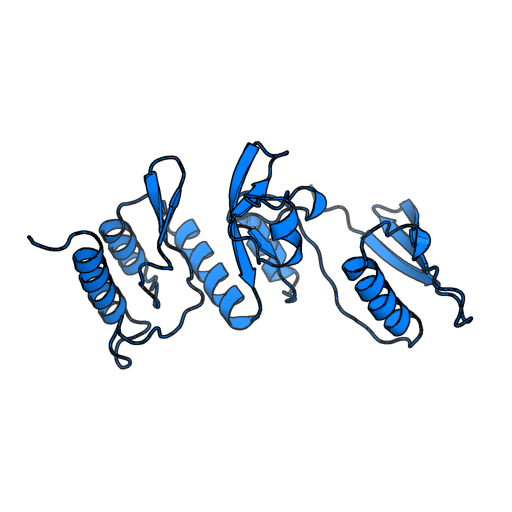.12 85 ASP A O 1
ATOM 682 N N . ASP A 1 86 ? 19.313 3.211 -0.566 1.00 68.62 86 ASP A N 1
ATOM 683 C CA . ASP A 1 86 ? 19.617 1.809 -0.258 1.00 68.62 86 ASP A CA 1
ATOM 684 C C . ASP A 1 86 ? 19.409 1.492 1.237 1.00 68.62 86 ASP A C 1
ATOM 686 O O . ASP A 1 86 ? 18.881 0.431 1.552 1.00 68.62 86 ASP A O 1
ATOM 690 N N . ASP A 1 87 ? 19.722 2.423 2.153 1.00 76.56 87 ASP A N 1
ATOM 691 C CA . ASP A 1 87 ? 19.516 2.242 3.602 1.00 76.56 87 ASP A CA 1
ATOM 692 C C . ASP A 1 87 ? 18.021 2.057 3.942 1.00 76.56 87 ASP A C 1
ATOM 694 O O . ASP A 1 87 ? 17.659 1.187 4.738 1.00 76.56 87 ASP A O 1
ATOM 698 N N . PHE A 1 88 ? 17.129 2.837 3.316 1.00 77.00 88 PHE A N 1
ATOM 699 C CA . PHE A 1 88 ? 15.680 2.661 3.448 1.00 77.00 88 PHE A CA 1
ATOM 700 C C . PHE A 1 88 ? 15.190 1.338 2.845 1.00 77.00 88 PHE A C 1
ATOM 702 O O . PHE A 1 88 ? 14.253 0.751 3.380 1.00 77.00 88 PHE A O 1
ATOM 709 N N . LEU A 1 89 ? 15.791 0.855 1.752 1.00 73.19 89 LEU A N 1
ATOM 710 C CA . LEU A 1 89 ? 15.431 -0.435 1.148 1.00 73.19 89 LEU A CA 1
ATOM 711 C C . LEU A 1 89 ? 15.901 -1.625 1.997 1.00 73.19 89 LEU A C 1
ATOM 713 O O . LEU A 1 89 ? 15.109 -2.541 2.219 1.00 73.19 89 LEU A O 1
ATOM 717 N N . ASP A 1 90 ? 17.127 -1.587 2.519 1.00 76.56 90 ASP A N 1
ATOM 718 C CA . ASP A 1 90 ? 17.656 -2.597 3.443 1.00 76.56 90 ASP A CA 1
ATOM 719 C C . ASP A 1 90 ? 16.811 -2.650 4.734 1.00 76.56 90 ASP A C 1
ATOM 721 O O . ASP A 1 90 ? 16.456 -3.738 5.190 1.00 76.56 90 ASP A O 1
ATOM 725 N N . ASP A 1 91 ? 16.409 -1.496 5.295 1.00 83.19 91 ASP A N 1
ATOM 726 C CA . ASP A 1 91 ? 15.488 -1.430 6.444 1.00 83.19 91 ASP A CA 1
ATOM 727 C C . ASP A 1 91 ? 14.104 -2.010 6.109 1.00 83.19 91 ASP A C 1
ATOM 729 O O . ASP A 1 91 ? 13.527 -2.750 6.908 1.00 83.19 91 ASP A O 1
ATOM 733 N N . LEU A 1 92 ? 13.579 -1.715 4.917 1.00 81.06 92 LEU A N 1
ATOM 734 C CA . LEU A 1 92 ? 12.288 -2.200 4.426 1.00 81.06 92 LEU A CA 1
ATOM 735 C C . LEU A 1 92 ? 12.275 -3.734 4.267 1.00 81.06 92 LEU A C 1
ATOM 737 O O . LEU A 1 92 ? 11.323 -4.382 4.708 1.00 81.06 92 LEU A O 1
ATOM 741 N N . GLU A 1 93 ? 13.345 -4.332 3.728 1.00 81.44 93 GLU A N 1
ATOM 742 C CA . GLU A 1 93 ? 13.495 -5.795 3.610 1.00 81.44 93 GLU A CA 1
ATOM 743 C C . GLU A 1 93 ? 13.534 -6.523 4.973 1.00 81.44 93 GLU A C 1
ATOM 745 O O . GLU A 1 93 ? 13.268 -7.726 5.020 1.00 81.44 93 GLU A O 1
ATOM 750 N N . THR A 1 94 ? 13.788 -5.837 6.100 1.00 83.94 94 THR A N 1
ATOM 751 C CA . THR A 1 94 ? 13.787 -6.493 7.427 1.00 83.94 94 THR A CA 1
ATOM 752 C C . THR A 1 94 ? 12.400 -6.907 7.932 1.00 83.94 94 THR A C 1
ATOM 754 O O . THR A 1 94 ? 12.317 -7.829 8.746 1.00 83.94 94 THR A O 1
ATOM 757 N N . TRP A 1 95 ? 11.319 -6.259 7.472 1.00 83.31 95 TRP A N 1
ATOM 758 C CA . TRP A 1 95 ? 9.974 -6.422 8.051 1.00 83.31 95 TRP A CA 1
ATOM 759 C C . TRP A 1 95 ? 8.834 -6.638 7.039 1.00 83.31 95 TRP A C 1
ATOM 761 O O . TRP A 1 95 ? 7.697 -6.857 7.465 1.00 83.31 95 TRP A O 1
ATOM 771 N N . THR A 1 96 ? 9.078 -6.591 5.719 1.00 77.75 96 THR A N 1
ATOM 772 C CA . THR A 1 96 ? 7.983 -6.546 4.726 1.00 77.75 96 THR A CA 1
ATOM 773 C C . THR A 1 96 ? 8.205 -7.317 3.420 1.00 77.75 96 THR A C 1
ATOM 775 O O . THR A 1 96 ? 9.241 -7.923 3.164 1.00 77.75 96 THR A O 1
ATOM 778 N N . SER A 1 97 ? 7.192 -7.268 2.547 1.00 74.56 97 SER A N 1
ATOM 779 C CA . SER A 1 97 ? 7.348 -7.599 1.133 1.00 74.56 97 SER A CA 1
ATOM 780 C C . SER A 1 97 ? 7.965 -6.508 0.305 1.00 74.56 97 SER A C 1
ATOM 782 O O . SER A 1 97 ? 7.391 -5.435 0.142 1.00 74.56 97 SER A O 1
ATOM 784 N N . LEU A 1 98 ? 8.940 -6.947 -0.468 1.00 74.56 98 LEU A N 1
ATOM 785 C CA . LEU A 1 98 ? 9.012 -6.620 -1.882 1.00 74.56 98 LEU A CA 1
ATOM 786 C C . LEU A 1 98 ? 8.467 -7.837 -2.680 1.00 74.56 98 LEU A C 1
ATOM 788 O O . LEU A 1 98 ? 8.131 -8.853 -2.076 1.00 74.56 98 LEU A O 1
ATOM 792 N N . TYR A 1 99 ? 8.391 -7.811 -4.014 1.00 65.38 99 TYR A N 1
ATOM 793 C CA . TYR A 1 99 ? 8.166 -9.006 -4.868 1.00 65.38 99 TYR A CA 1
ATOM 794 C C . TYR A 1 99 ? 8.734 -8.756 -6.269 1.00 65.38 99 TYR A C 1
ATOM 796 O O . TYR A 1 99 ? 8.641 -7.640 -6.774 1.00 65.38 99 TYR A O 1
ATOM 804 N N . ASP A 1 100 ? 9.261 -9.792 -6.932 1.00 66.69 100 ASP A N 1
ATOM 805 C CA . ASP A 1 100 ? 9.634 -9.680 -8.349 1.00 66.69 100 ASP A CA 1
ATOM 806 C C . ASP A 1 100 ? 8.366 -9.448 -9.199 1.00 66.69 100 ASP A C 1
ATOM 808 O O . ASP A 1 100 ? 7.439 -10.265 -9.120 1.00 66.69 100 ASP A O 1
ATOM 812 N N . PRO A 1 101 ? 8.296 -8.384 -10.027 1.00 68.81 101 PRO A N 1
ATOM 813 C CA . PRO A 1 101 ? 7.134 -8.100 -10.864 1.00 68.81 101 PRO A CA 1
ATOM 814 C C . PRO A 1 101 ? 6.703 -9.239 -11.797 1.00 68.81 101 PRO A C 1
ATOM 816 O O . PRO A 1 101 ? 5.524 -9.313 -12.137 1.00 68.81 101 PRO A O 1
ATOM 819 N N . ALA A 1 102 ? 7.609 -10.139 -12.194 1.00 66.44 102 ALA A N 1
ATOM 820 C CA . ALA A 1 102 ? 7.276 -11.309 -13.008 1.00 66.44 102 ALA A CA 1
ATOM 821 C C . ALA A 1 102 ? 6.446 -12.365 -12.250 1.00 66.44 102 ALA A C 1
ATOM 823 O O . ALA A 1 102 ? 5.748 -13.159 -12.880 1.00 66.44 102 ALA A O 1
ATOM 824 N N . ASN A 1 103 ? 6.483 -12.353 -10.912 1.00 71.31 103 ASN A N 1
ATOM 825 C CA . ASN A 1 103 ? 5.718 -13.257 -10.047 1.00 71.31 103 ASN A CA 1
ATOM 826 C C . ASN A 1 103 ? 4.349 -12.678 -9.628 1.00 71.31 103 ASN A C 1
ATOM 828 O O . ASN A 1 103 ? 3.603 -13.342 -8.906 1.00 71.31 103 ASN A O 1
ATOM 832 N N . ILE A 1 104 ? 4.008 -11.457 -10.067 1.00 71.50 104 ILE A N 1
ATOM 833 C CA . ILE A 1 104 ? 2.729 -10.791 -9.783 1.00 71.50 104 ILE A CA 1
ATOM 834 C C . ILE A 1 104 ? 1.778 -10.980 -10.974 1.00 71.50 104 ILE A C 1
ATOM 836 O O . ILE A 1 104 ? 1.943 -10.372 -12.032 1.00 71.50 104 ILE A O 1
ATOM 840 N N . VAL A 1 105 ? 0.724 -11.776 -10.797 1.00 74.00 105 VAL A N 1
ATOM 841 C CA . VAL A 1 105 ? -0.329 -11.972 -11.803 1.00 74.00 105 VAL A CA 1
ATOM 842 C C . VAL A 1 105 ? -1.465 -10.975 -11.567 1.00 74.00 105 VAL A C 1
ATOM 844 O O . VAL A 1 105 ? -2.045 -10.893 -10.485 1.00 74.00 105 VAL A O 1
ATOM 847 N N . ILE A 1 106 ? -1.815 -10.193 -12.589 1.00 72.31 106 ILE A N 1
ATOM 848 C CA . ILE A 1 106 ? -2.823 -9.133 -12.458 1.00 72.31 106 ILE A CA 1
ATOM 849 C C . ILE A 1 106 ? -4.243 -9.723 -12.517 1.00 72.31 106 ILE A C 1
ATOM 851 O O . ILE A 1 106 ? -4.625 -10.333 -13.516 1.00 72.31 106 ILE A O 1
ATOM 855 N N . SER A 1 107 ? -5.050 -9.519 -11.469 1.00 63.38 107 SER A N 1
ATOM 856 C CA . SER A 1 107 ? -6.383 -10.128 -11.353 1.00 63.38 107 SER A CA 1
ATOM 857 C C . SER A 1 107 ? -7.495 -9.226 -11.906 1.00 63.38 107 SER A C 1
ATOM 859 O O . SER A 1 107 ? -7.776 -8.151 -11.372 1.00 63.38 107 SER A O 1
ATOM 861 N N . HIS A 1 108 ? -8.164 -9.681 -12.971 1.00 59.34 108 HIS A N 1
ATOM 862 C CA . HIS A 1 108 ? -9.304 -8.999 -13.593 1.00 59.34 108 HIS A CA 1
ATOM 863 C C . HIS A 1 108 ? -10.463 -9.966 -13.861 1.00 59.34 108 HIS A C 1
ATOM 865 O O . HIS A 1 108 ? -10.263 -11.050 -14.402 1.00 59.34 108 HIS A O 1
ATOM 871 N N . LYS A 1 109 ? -11.703 -9.534 -13.576 1.00 59.72 109 LYS A N 1
ATOM 872 C CA . LYS A 1 109 ? -12.930 -10.326 -13.820 1.00 59.72 109 LYS A CA 1
ATOM 873 C C . LYS A 1 109 ? -13.181 -10.658 -15.302 1.00 59.72 109 LYS A C 1
ATOM 875 O O . LYS A 1 109 ? -13.967 -11.550 -15.597 1.00 59.72 109 LYS A O 1
ATOM 880 N N . ALA A 1 110 ? -12.543 -9.943 -16.227 1.00 53.62 110 ALA A N 1
ATOM 881 C CA . ALA A 1 110 ? -12.525 -10.253 -17.652 1.00 53.62 110 ALA A CA 1
ATOM 882 C C . ALA A 1 110 ? -11.164 -9.838 -18.245 1.00 53.62 110 ALA A C 1
ATOM 884 O O . ALA A 1 110 ? -10.716 -8.733 -17.939 1.00 53.62 110 ALA A O 1
ATOM 885 N N . PRO A 1 111 ? -10.523 -10.623 -19.136 1.00 56.88 111 PRO A N 1
ATOM 886 C CA . PRO A 1 111 ? -9.196 -10.286 -19.673 1.00 56.88 111 PRO A CA 1
ATOM 887 C C . PRO A 1 111 ? -9.113 -8.902 -20.339 1.00 56.88 111 PRO A C 1
ATOM 889 O O . PRO A 1 111 ? -8.119 -8.199 -20.194 1.00 56.88 111 PRO A O 1
ATOM 892 N N . LYS A 1 112 ? -10.194 -8.460 -20.999 1.00 49.59 112 LYS A N 1
ATOM 893 C CA . LYS A 1 112 ? -10.297 -7.124 -21.616 1.00 49.59 112 LYS A CA 1
ATOM 894 C C . LYS A 1 112 ? -10.208 -5.956 -20.624 1.00 49.59 112 LYS A C 1
ATOM 896 O O . LYS A 1 112 ? -9.854 -4.853 -21.027 1.00 49.59 112 LYS A O 1
ATOM 901 N N . ASP A 1 113 ? -10.520 -6.177 -19.346 1.00 49.75 113 ASP A N 1
ATOM 902 C CA . ASP A 1 113 ? -10.446 -5.130 -18.322 1.00 49.75 113 ASP A CA 1
ATOM 903 C C . ASP A 1 113 ? -8.993 -4.770 -17.973 1.00 49.75 113 ASP A C 1
ATOM 905 O O . ASP A 1 113 ? -8.740 -3.628 -17.594 1.00 49.75 113 ASP A O 1
ATOM 909 N N . ALA A 1 114 ? -8.043 -5.696 -18.159 1.00 54.31 114 ALA A N 1
ATOM 910 C CA . ALA A 1 114 ? -6.622 -5.499 -17.852 1.00 54.31 114 ALA A CA 1
ATOM 911 C C . ALA A 1 114 ? -5.935 -4.429 -18.722 1.00 54.31 114 ALA A C 1
ATOM 913 O O . ALA A 1 114 ? -4.864 -3.937 -18.374 1.00 54.31 114 ALA A O 1
ATOM 914 N N . LEU A 1 115 ? -6.550 -4.054 -19.848 1.00 46.00 115 LEU A N 1
ATOM 915 C CA . LEU A 1 115 ? -6.035 -3.031 -20.761 1.00 46.00 115 LEU A CA 1
ATOM 916 C C . LEU A 1 115 ? -6.442 -1.601 -20.367 1.00 46.00 115 LEU A C 1
ATOM 918 O O . LEU A 1 115 ? -5.787 -0.653 -20.791 1.00 46.00 115 LEU A O 1
ATOM 922 N N . PHE A 1 116 ? -7.518 -1.436 -19.584 1.00 55.34 116 PHE A N 1
ATOM 923 C CA . PHE A 1 116 ? -8.177 -0.131 -19.392 1.00 55.34 116 PHE A CA 1
ATOM 924 C C . PHE A 1 116 ? -8.554 0.203 -17.943 1.00 55.34 116 PHE A C 1
ATOM 926 O O . PHE A 1 116 ? -8.763 1.372 -17.625 1.00 55.34 116 PHE A O 1
ATOM 933 N N . LYS A 1 117 ? -8.659 -0.788 -17.052 1.00 56.78 117 LYS A N 1
ATOM 934 C CA . LYS A 1 117 ? -8.957 -0.577 -15.630 1.00 56.78 117 LYS A CA 1
ATOM 935 C C . LYS A 1 117 ? -7.688 -0.793 -14.819 1.00 56.78 117 LYS A C 1
ATOM 937 O O . LYS A 1 117 ? -6.994 -1.784 -15.015 1.00 56.78 117 LYS A O 1
ATOM 942 N N . ALA A 1 118 ? -7.405 0.096 -13.869 1.00 60.22 118 ALA A N 1
ATOM 943 C CA . ALA A 1 118 ? -6.370 -0.182 -12.879 1.00 60.22 118 ALA A CA 1
ATOM 944 C C . ALA A 1 118 ? -6.783 -1.412 -12.040 1.00 60.22 118 ALA A C 1
ATOM 946 O O . ALA A 1 118 ? -7.937 -1.474 -11.598 1.00 60.22 118 ALA A O 1
ATOM 947 N N . PRO A 1 119 ? -5.889 -2.391 -11.813 1.00 64.69 119 PRO A N 1
ATOM 948 C CA . PRO A 1 119 ? -6.173 -3.487 -10.895 1.00 64.69 119 PRO A CA 1
ATOM 949 C C . PRO A 1 119 ? -6.357 -2.959 -9.467 1.00 64.69 119 PRO A C 1
ATOM 951 O O . PRO A 1 119 ? -5.691 -2.010 -9.059 1.00 64.69 119 PRO A O 1
ATOM 954 N N . LYS A 1 120 ? -7.261 -3.594 -8.712 1.00 69.12 120 LYS A N 1
ATOM 955 C CA . LYS A 1 120 ? -7.438 -3.388 -7.258 1.00 69.12 120 LYS A CA 1
ATOM 956 C C . LYS A 1 120 ? -6.975 -4.589 -6.425 1.00 69.12 120 LYS A C 1
ATOM 958 O O . LYS A 1 120 ? -6.739 -4.461 -5.227 1.00 69.12 120 LYS A O 1
ATOM 963 N N . LYS A 1 121 ? -6.856 -5.755 -7.063 1.00 71.94 121 LYS A N 1
ATOM 964 C CA . LYS A 1 121 ? -6.285 -6.979 -6.505 1.00 71.94 121 LYS A CA 1
ATOM 965 C C . LYS A 1 121 ? -5.307 -7.578 -7.513 1.00 71.94 121 LYS A C 1
ATOM 967 O O . LYS A 1 121 ? -5.482 -7.430 -8.724 1.00 71.94 121 LYS A O 1
ATOM 972 N N . VAL A 1 122 ? -4.297 -8.256 -7.000 1.00 73.00 122 VAL A N 1
ATOM 973 C CA . VAL A 1 122 ? -3.316 -9.043 -7.749 1.00 73.00 122 VAL A CA 1
ATOM 974 C C . VAL A 1 122 ? -3.161 -10.400 -7.069 1.00 73.00 122 VAL A C 1
ATOM 976 O O . VAL A 1 122 ? -3.626 -10.605 -5.949 1.00 73.00 122 VAL A O 1
ATOM 979 N N . LEU A 1 123 ? -2.545 -11.334 -7.771 1.00 73.56 123 LEU A N 1
ATOM 980 C CA . LEU A 1 123 ? -2.237 -12.674 -7.305 1.00 73.56 123 LEU A CA 1
ATOM 981 C C . LEU A 1 123 ? -0.716 -12.819 -7.250 1.00 73.56 123 LEU A C 1
ATOM 983 O O . LEU A 1 123 ? -0.023 -12.399 -8.175 1.00 73.56 123 LEU A O 1
ATOM 987 N N . ILE A 1 124 ? -0.209 -13.429 -6.190 1.00 79.81 124 ILE A N 1
ATOM 988 C CA . ILE A 1 124 ? 1.207 -13.793 -6.033 1.00 79.81 124 ILE A CA 1
ATOM 989 C C . ILE A 1 124 ? 1.317 -15.304 -5.820 1.00 79.81 124 ILE A C 1
ATOM 991 O O . ILE A 1 124 ? 0.329 -16.028 -5.959 1.00 79.81 124 ILE A O 1
ATOM 995 N N . ASP A 1 125 ? 2.515 -15.794 -5.496 1.00 81.25 125 ASP A N 1
ATOM 996 C CA . ASP A 1 125 ? 2.746 -17.188 -5.103 1.00 81.25 125 ASP A CA 1
ATOM 997 C C . ASP A 1 125 ? 2.210 -18.181 -6.151 1.00 81.25 125 ASP A C 1
ATOM 999 O O . ASP A 1 125 ? 1.467 -19.114 -5.855 1.00 81.25 125 ASP A O 1
ATOM 1003 N N . ASN A 1 126 ? 2.545 -17.926 -7.421 1.00 75.00 126 ASN A N 1
ATOM 1004 C CA . ASN A 1 126 ? 2.072 -18.668 -8.598 1.00 75.00 126 ASN A CA 1
ATOM 1005 C C . ASN A 1 126 ? 0.537 -18.718 -8.760 1.00 75.00 126 ASN A C 1
ATOM 1007 O O . ASN A 1 126 ? 0.009 -19.635 -9.388 1.00 75.00 126 ASN A O 1
ATOM 1011 N N . GLY A 1 127 ? -0.181 -17.726 -8.226 1.00 73.06 127 GLY A N 1
ATOM 1012 C CA . GLY A 1 127 ? -1.639 -17.628 -8.305 1.00 73.06 127 GLY A CA 1
ATOM 1013 C C . GLY A 1 127 ? -2.383 -18.082 -7.046 1.00 73.06 127 GLY A C 1
ATOM 1014 O O . GLY A 1 127 ? -3.608 -18.141 -7.084 1.00 73.06 127 GLY A O 1
ATOM 1015 N N . GLN A 1 128 ? -1.674 -18.423 -5.964 1.00 78.81 128 GLN A N 1
ATOM 1016 C CA . GLN A 1 128 ? -2.268 -18.990 -4.748 1.00 78.81 128 GLN A CA 1
ATOM 1017 C C . GLN A 1 128 ? -2.803 -17.931 -3.778 1.00 78.81 128 GLN A C 1
ATOM 1019 O O . GLN A 1 128 ? -3.881 -18.123 -3.225 1.00 78.81 128 GLN A O 1
ATOM 1024 N N . THR A 1 129 ? -2.090 -16.817 -3.592 1.00 79.62 129 THR A N 1
ATOM 1025 C CA . THR A 1 129 ? -2.450 -15.798 -2.590 1.00 79.62 129 THR A CA 1
ATOM 1026 C C . THR A 1 129 ? -3.042 -14.565 -3.270 1.00 79.62 129 THR A C 1
ATOM 1028 O O . THR A 1 129 ? -2.424 -13.983 -4.168 1.00 79.62 129 THR A O 1
ATOM 1031 N N . VAL A 1 130 ? -4.234 -14.143 -2.837 1.00 75.69 130 VAL A N 1
ATOM 1032 C CA . VAL A 1 130 ? -4.902 -12.925 -3.315 1.00 75.69 130 VAL A CA 1
ATOM 1033 C C . VAL A 1 130 ? -4.470 -11.731 -2.466 1.00 75.69 130 VAL A C 1
ATOM 1035 O O . VAL A 1 130 ? -4.751 -11.674 -1.274 1.00 75.69 130 VAL A O 1
ATOM 1038 N N . CYS A 1 131 ? -3.866 -10.721 -3.086 1.00 74.44 131 CYS A N 1
ATOM 1039 C CA . CYS A 1 131 ? -3.463 -9.492 -2.406 1.00 74.44 131 CYS A CA 1
ATOM 1040 C C . CYS A 1 131 ? -4.217 -8.276 -2.946 1.00 74.44 131 CYS A C 1
ATOM 1042 O O . CYS A 1 131 ? -4.539 -8.187 -4.134 1.00 74.44 131 CYS A O 1
ATOM 1044 N N . PHE A 1 132 ? -4.456 -7.292 -2.082 1.00 74.69 132 PHE A N 1
ATOM 1045 C CA . PHE A 1 132 ? -4.844 -5.954 -2.519 1.00 74.69 132 PHE A CA 1
ATOM 1046 C C . PHE A 1 132 ? -3.646 -5.224 -3.139 1.00 74.69 132 PHE A C 1
ATOM 1048 O O . PHE A 1 132 ? -2.495 -5.456 -2.765 1.00 74.69 132 PHE A O 1
ATOM 1055 N N . PHE A 1 133 ? -3.924 -4.360 -4.114 1.00 73.81 133 PHE A N 1
ATOM 1056 C CA . PHE A 1 133 ? -2.904 -3.647 -4.881 1.00 73.81 133 PHE A CA 1
ATOM 1057 C C . PHE A 1 133 ? -3.118 -2.140 -4.792 1.00 73.81 133 PHE A C 1
ATOM 1059 O O . PHE A 1 133 ? -4.167 -1.638 -5.206 1.00 73.81 133 PHE A O 1
ATOM 1066 N N . LYS A 1 134 ? -2.107 -1.422 -4.292 1.00 74.62 134 LYS A N 1
ATOM 1067 C CA . LYS A 1 134 ? -2.105 0.040 -4.201 1.00 74.62 134 LYS A CA 1
ATOM 1068 C C . LYS A 1 134 ? -1.059 0.599 -5.162 1.00 74.62 134 LYS A C 1
ATOM 1070 O O . LYS A 1 134 ? 0.077 0.133 -5.218 1.00 74.62 134 LYS A O 1
ATOM 1075 N N . ARG A 1 135 ? -1.450 1.600 -5.953 1.00 68.19 135 ARG A N 1
ATOM 1076 C CA . ARG A 1 135 ? -0.533 2.306 -6.859 1.00 68.19 135 ARG A CA 1
ATOM 1077 C C . ARG A 1 135 ? -0.008 3.552 -6.166 1.00 68.19 135 ARG A C 1
ATOM 1079 O O . ARG A 1 135 ? -0.803 4.384 -5.737 1.00 68.19 135 ARG A O 1
ATOM 1086 N N . CYS A 1 136 ? 1.310 3.679 -6.103 1.00 68.31 136 CYS A N 1
ATOM 1087 C CA . CYS A 1 136 ? 1.988 4.821 -5.506 1.00 68.31 136 CYS A CA 1
ATOM 1088 C C . CYS A 1 136 ? 2.383 5.805 -6.612 1.00 68.31 136 CYS A C 1
ATOM 1090 O O . CYS A 1 136 ? 2.912 5.396 -7.646 1.00 68.31 136 CYS A O 1
ATOM 1092 N N . TYR A 1 137 ? 2.118 7.091 -6.393 1.00 64.06 137 TYR A N 1
ATOM 1093 C CA . TYR A 1 137 ? 2.423 8.165 -7.350 1.00 64.06 137 TYR A CA 1
ATOM 1094 C C . TYR A 1 137 ? 3.262 9.293 -6.734 1.00 64.06 137 TYR A C 1
ATOM 1096 O O . TYR A 1 137 ? 3.929 10.015 -7.466 1.00 64.06 137 TYR A O 1
ATOM 1104 N N . ASP A 1 138 ? 3.245 9.413 -5.406 1.00 70.12 138 ASP A N 1
ATOM 1105 C CA . ASP A 1 138 ? 3.934 10.432 -4.619 1.00 70.12 138 ASP A CA 1
ATOM 1106 C C . ASP A 1 138 ? 4.949 9.754 -3.681 1.00 70.12 138 ASP A C 1
ATOM 1108 O O . ASP A 1 138 ? 4.651 8.711 -3.089 1.00 70.12 138 ASP A O 1
ATOM 1112 N N . SER A 1 139 ? 6.157 10.315 -3.577 1.00 68.94 139 SER A N 1
ATOM 1113 C CA . SER A 1 139 ? 7.259 9.767 -2.774 1.00 68.94 139 SER A CA 1
ATOM 1114 C C . SER A 1 139 ? 7.132 10.056 -1.279 1.00 68.94 139 SER A C 1
ATOM 1116 O O . SER A 1 139 ? 7.570 9.251 -0.457 1.00 68.94 139 SER A O 1
ATOM 1118 N N . ILE A 1 140 ? 6.517 11.178 -0.911 1.00 75.19 140 ILE A N 1
ATOM 1119 C CA . ILE A 1 140 ? 6.345 11.624 0.470 1.00 75.19 140 ILE A CA 1
ATOM 1120 C C . ILE A 1 140 ? 5.244 10.789 1.124 1.00 75.19 140 ILE A C 1
ATOM 1122 O O . ILE A 1 140 ? 5.483 10.190 2.174 1.00 75.19 140 ILE A O 1
ATOM 1126 N N . GLN A 1 141 ? 4.086 10.664 0.465 1.00 75.06 141 GLN A N 1
ATOM 1127 C CA . GLN A 1 141 ? 2.953 9.885 0.971 1.00 75.06 141 GLN A CA 1
ATOM 1128 C C . GLN A 1 141 ? 3.320 8.411 1.173 1.00 75.06 141 GLN A C 1
ATOM 1130 O O . GLN A 1 141 ? 3.028 7.850 2.227 1.00 75.06 141 GLN A O 1
ATOM 1135 N N . ILE A 1 142 ? 4.017 7.778 0.216 1.00 76.19 142 ILE A N 1
ATOM 1136 C CA . ILE A 1 142 ? 4.407 6.369 0.384 1.00 76.19 142 ILE A CA 1
ATOM 1137 C C . ILE A 1 142 ? 5.486 6.182 1.460 1.00 76.19 142 ILE A C 1
ATOM 1139 O O . ILE A 1 142 ? 5.469 5.183 2.174 1.00 76.19 142 ILE A O 1
ATOM 1143 N N . THR A 1 143 ? 6.380 7.158 1.647 1.00 79.88 143 THR A N 1
ATOM 1144 C CA . THR A 1 143 ? 7.354 7.134 2.751 1.00 79.88 143 THR A CA 1
ATOM 1145 C C . THR A 1 143 ? 6.658 7.240 4.112 1.00 79.88 143 THR A C 1
ATOM 1147 O O . THR A 1 143 ? 7.058 6.566 5.060 1.00 79.88 143 THR A O 1
ATOM 1150 N N . GLN A 1 144 ? 5.616 8.070 4.226 1.00 82.38 144 GLN A N 1
ATOM 1151 C CA . GLN A 1 144 ? 4.805 8.211 5.442 1.00 82.38 144 GLN A CA 1
ATOM 1152 C C . GLN A 1 144 ? 3.986 6.944 5.729 1.00 82.38 144 GLN A C 1
ATOM 1154 O O . GLN A 1 144 ? 3.988 6.449 6.859 1.00 82.38 144 GLN A O 1
ATOM 1159 N N . GLU A 1 145 ? 3.368 6.371 4.695 1.00 84.62 145 GLU A N 1
ATOM 1160 C CA . GLU A 1 145 ? 2.597 5.134 4.789 1.00 84.62 145 GLU A CA 1
ATOM 1161 C C . GLU A 1 145 ? 3.477 3.943 5.208 1.00 84.62 145 GLU A C 1
ATOM 1163 O O . GLU A 1 145 ? 3.153 3.254 6.175 1.00 84.62 145 GLU A O 1
ATOM 1168 N N . LEU A 1 146 ? 4.632 3.742 4.560 1.00 84.12 146 LEU A N 1
ATOM 1169 C CA . LEU A 1 146 ? 5.581 2.679 4.914 1.00 84.12 146 LEU A CA 1
ATOM 1170 C C . LEU A 1 146 ? 6.135 2.836 6.335 1.00 84.12 146 LEU A C 1
ATOM 1172 O O . LEU A 1 146 ? 6.185 1.858 7.079 1.00 84.12 146 LEU A O 1
ATOM 1176 N N . LYS A 1 147 ? 6.480 4.060 6.758 1.00 86.31 147 LYS A N 1
ATOM 1177 C CA . LYS A 1 147 ? 6.915 4.326 8.142 1.00 86.31 147 LYS A CA 1
ATOM 1178 C C . LYS A 1 147 ? 5.809 4.064 9.167 1.00 86.31 147 LYS A C 1
ATOM 1180 O O . LYS A 1 147 ? 6.114 3.714 10.303 1.00 86.31 147 LYS A O 1
ATOM 1185 N N . THR A 1 148 ? 4.541 4.193 8.783 1.00 85.75 148 THR A N 1
ATOM 1186 C CA . THR A 1 148 ? 3.409 3.860 9.658 1.00 85.75 148 THR A CA 1
ATOM 1187 C C . THR A 1 148 ? 3.171 2.353 9.733 1.00 85.75 148 THR A C 1
ATOM 1189 O O . THR A 1 148 ? 3.060 1.830 10.840 1.00 85.75 148 THR A O 1
ATOM 1192 N N . TYR A 1 149 ? 3.202 1.629 8.606 1.00 85.12 149 TYR A N 1
ATOM 1193 C CA . TYR A 1 149 ? 3.175 0.159 8.622 1.00 85.12 149 TYR A CA 1
ATOM 1194 C C . TYR A 1 149 ? 4.337 -0.425 9.448 1.00 85.12 149 TYR A C 1
ATOM 1196 O O . TYR A 1 149 ? 4.114 -1.371 10.204 1.00 85.12 149 TYR A O 1
ATOM 1204 N N . LYS A 1 150 ? 5.541 0.170 9.390 1.00 87.12 150 LYS A N 1
ATOM 1205 C CA . LYS A 1 150 ? 6.667 -0.255 10.235 1.00 87.12 150 LYS A CA 1
ATOM 1206 C C . LYS A 1 150 ? 6.358 -0.111 11.726 1.00 87.12 150 LYS A C 1
ATOM 1208 O O . LYS A 1 150 ? 6.524 -1.076 12.459 1.00 87.12 150 LYS A O 1
ATOM 1213 N N . LYS A 1 151 ? 5.828 1.035 12.172 1.00 88.62 151 LYS A N 1
ATOM 1214 C CA . LYS A 1 151 ? 5.419 1.225 13.579 1.00 88.62 151 LYS A CA 1
ATOM 1215 C C . LYS A 1 151 ? 4.362 0.213 14.029 1.00 88.62 151 LYS A C 1
ATOM 1217 O O . LYS A 1 151 ? 4.426 -0.262 15.154 1.00 88.62 151 LYS A O 1
ATOM 1222 N N . ILE A 1 152 ? 3.399 -0.116 13.163 1.00 83.88 152 ILE A N 1
ATOM 1223 C CA . ILE A 1 152 ? 2.363 -1.129 13.435 1.00 83.88 152 ILE A CA 1
ATOM 1224 C C . ILE A 1 152 ? 3.015 -2.509 13.650 1.00 83.88 152 ILE A C 1
ATOM 1226 O O . ILE A 1 152 ? 2.667 -3.208 14.602 1.00 83.88 152 ILE A O 1
ATOM 1230 N N . HIS A 1 153 ? 4.006 -2.864 12.823 1.00 84.50 153 HIS A N 1
ATOM 1231 C CA . HIS A 1 153 ? 4.803 -4.086 12.964 1.00 84.50 153 HIS A CA 1
ATOM 1232 C C . HIS A 1 153 ? 5.672 -4.087 14.238 1.00 84.50 153 HIS A C 1
ATOM 1234 O O . HIS A 1 153 ? 5.626 -5.045 15.005 1.00 84.50 153 HIS A O 1
ATOM 1240 N N . GLU A 1 154 ? 6.424 -3.013 14.499 1.00 87.00 154 GLU A N 1
ATOM 1241 C CA . GLU A 1 154 ? 7.287 -2.850 15.683 1.00 87.00 154 GLU A CA 1
ATOM 1242 C C . GLU A 1 154 ? 6.490 -2.892 17.000 1.00 87.00 154 GLU A C 1
ATOM 1244 O O . GLU A 1 154 ? 6.969 -3.429 17.997 1.00 87.00 154 GLU A O 1
ATOM 1249 N N . ALA A 1 155 ? 5.253 -2.384 16.995 1.00 86.44 155 ALA A N 1
ATOM 1250 C CA . ALA A 1 155 ? 4.311 -2.459 18.112 1.00 86.44 155 ALA A CA 1
ATOM 1251 C C . ALA A 1 155 ? 3.610 -3.830 18.258 1.00 86.44 155 ALA A C 1
ATOM 1253 O O . ALA A 1 155 ? 2.835 -4.025 19.195 1.00 86.44 155 ALA A O 1
ATOM 1254 N N . GLY A 1 156 ? 3.846 -4.782 17.346 1.00 83.50 156 GLY A N 1
ATOM 1255 C CA . GLY A 1 156 ? 3.237 -6.117 17.376 1.00 83.50 156 GLY A CA 1
ATOM 1256 C C . GLY A 1 156 ? 1.720 -6.132 17.146 1.00 83.50 156 GLY A C 1
ATOM 1257 O O . GLY A 1 156 ? 1.045 -7.063 17.586 1.00 83.50 156 GLY A O 1
ATOM 1258 N N . LEU A 1 157 ? 1.167 -5.105 16.493 1.00 80.31 157 LEU A N 1
ATOM 1259 C CA . LEU A 1 157 ? -0.274 -4.955 16.291 1.00 80.31 157 LEU A CA 1
ATOM 1260 C C . LEU A 1 157 ? -0.754 -5.809 15.105 1.00 80.31 157 LEU A C 1
ATOM 1262 O O . LEU A 1 157 ? -0.449 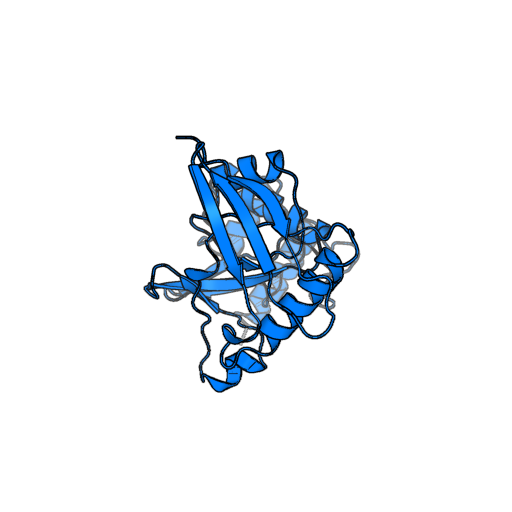-5.499 13.952 1.00 80.31 157 LEU A O 1
ATOM 1266 N N . ASP A 1 158 ? -1.549 -6.855 15.365 1.00 66.44 158 ASP A N 1
ATOM 1267 C CA . ASP A 1 158 ? -2.243 -7.572 14.285 1.00 66.44 158 ASP A CA 1
ATOM 1268 C C . ASP A 1 158 ? -3.356 -6.678 13.709 1.00 66.44 158 ASP A C 1
ATOM 1270 O O . ASP A 1 158 ? -4.254 -6.211 14.415 1.00 66.44 158 ASP A O 1
ATOM 1274 N N . SER A 1 159 ? -3.292 -6.442 12.399 1.00 58.59 159 SER A N 1
ATOM 1275 C CA . SER A 1 159 ? -4.242 -5.603 11.666 1.00 58.59 159 SER A CA 1
ATOM 1276 C C . SER A 1 159 ? -5.604 -6.271 11.448 1.00 58.59 159 SER A C 1
ATOM 1278 O O . SER A 1 159 ? -6.535 -5.569 11.065 1.00 58.59 159 SER A O 1
ATOM 1280 N N . ARG A 1 160 ? -5.747 -7.569 11.767 1.00 56.62 160 ARG A N 1
ATOM 1281 C CA . ARG A 1 160 ? -7.028 -8.307 11.816 1.00 56.62 160 ARG A CA 1
ATOM 1282 C C . ARG A 1 160 ? -7.922 -7.964 13.012 1.00 56.62 160 ARG A C 1
ATOM 1284 O O . ARG A 1 160 ? -9.055 -8.437 13.090 1.00 56.62 160 ARG A O 1
ATOM 1291 N N . LEU A 1 161 ? -7.423 -7.212 13.995 1.00 56.12 161 LEU A N 1
ATOM 1292 C CA . LEU A 1 161 ? -8.221 -6.830 15.162 1.00 56.12 161 LEU A CA 1
ATOM 1293 C C . LEU A 1 161 ? -9.469 -6.020 14.746 1.00 56.12 161 LEU A C 1
ATOM 1295 O O . LEU A 1 161 ? -9.512 -5.382 13.693 1.00 56.12 161 LEU A O 1
ATOM 1299 N N . ASN A 1 162 ? -10.510 -6.022 15.589 1.00 70.44 162 ASN A N 1
ATOM 1300 C CA . ASN A 1 162 ? -11.725 -5.243 15.329 1.00 70.44 162 ASN A CA 1
ATOM 1301 C C . ASN A 1 162 ? -11.369 -3.760 15.142 1.00 70.44 162 ASN A C 1
ATOM 1303 O O . ASN A 1 162 ? -10.689 -3.199 15.998 1.00 70.44 162 ASN A O 1
ATOM 1307 N N . LEU A 1 163 ? -11.900 -3.116 14.093 1.00 74.19 163 LEU A N 1
ATOM 1308 C CA . LEU A 1 163 ? -11.612 -1.722 13.703 1.00 74.19 163 LEU A CA 1
ATOM 1309 C C . LEU A 1 163 ? -11.461 -0.743 14.886 1.00 74.19 163 LEU A C 1
ATOM 1311 O O . LEU A 1 163 ? -10.570 0.101 14.883 1.00 74.19 163 LEU A O 1
ATOM 1315 N N . GLY A 1 164 ? -12.315 -0.857 15.912 1.00 74.94 164 GLY A N 1
ATOM 1316 C CA . GLY A 1 164 ? -12.230 -0.005 17.102 1.00 74.94 164 GLY A CA 1
ATOM 1317 C C . GLY A 1 164 ? -11.088 -0.363 18.059 1.00 74.94 164 GLY A C 1
ATOM 1318 O O . GLY A 1 164 ? -10.433 0.538 18.568 1.00 74.94 164 GLY A O 1
ATOM 1319 N N . THR A 1 165 ? -10.826 -1.653 18.295 1.00 80.06 165 THR A N 1
ATOM 1320 C CA . THR A 1 165 ? -9.686 -2.092 19.118 1.00 80.06 165 THR A CA 1
ATOM 1321 C C . THR A 1 165 ? -8.351 -1.835 18.424 1.00 80.06 165 THR A C 1
ATOM 1323 O O . THR A 1 165 ? -7.407 -1.424 19.089 1.00 80.06 165 THR A O 1
ATOM 1326 N N . THR A 1 166 ? -8.279 -1.995 17.098 1.00 82.12 166 THR A N 1
ATOM 1327 C CA . THR A 1 166 ? -7.076 -1.699 16.302 1.00 82.12 166 THR A CA 1
ATOM 1328 C C . THR A 1 166 ? -6.735 -0.218 16.380 1.00 82.12 166 THR A C 1
ATOM 1330 O O . THR A 1 166 ? -5.587 0.130 16.640 1.00 82.12 166 THR A O 1
ATOM 1333 N N . LEU A 1 167 ? -7.737 0.660 16.247 1.00 86.38 167 LEU A N 1
ATOM 1334 C CA . LEU A 1 167 ? -7.537 2.105 16.349 1.00 86.38 167 LEU A CA 1
ATOM 1335 C C . LEU A 1 167 ? -7.114 2.545 17.763 1.00 86.38 167 LEU A C 1
ATOM 1337 O O . LEU A 1 167 ? -6.195 3.349 17.900 1.00 86.38 167 LEU A O 1
ATOM 1341 N N . SER A 1 168 ? -7.716 1.981 18.818 1.00 88.31 168 SER A N 1
ATOM 1342 C CA . SER A 1 168 ? -7.260 2.213 20.198 1.00 88.31 168 SER A CA 1
ATOM 1343 C C . SER A 1 168 ? -5.805 1.776 20.404 1.00 88.31 168 SER A C 1
ATOM 1345 O O . SER A 1 168 ? -4.994 2.580 20.857 1.00 88.31 168 SER A O 1
ATOM 1347 N N . ALA A 1 169 ? -5.447 0.554 20.000 1.00 88.06 169 ALA A N 1
ATOM 1348 C CA . ALA A 1 169 ? -4.094 0.022 20.168 1.00 88.06 169 ALA A CA 1
ATOM 1349 C C . ALA A 1 169 ? -3.046 0.777 19.322 1.00 88.06 169 ALA A C 1
ATOM 1351 O O . ALA A 1 169 ? -1.910 0.967 19.758 1.00 88.06 169 ALA A O 1
ATOM 1352 N N . MET A 1 170 ? -3.427 1.281 18.143 1.00 89.56 170 MET A N 1
ATOM 1353 C CA . MET A 1 170 ? -2.616 2.224 17.366 1.00 89.56 170 MET A CA 1
ATOM 1354 C C . MET A 1 170 ? -2.337 3.508 18.156 1.00 89.56 170 MET A C 1
ATOM 1356 O O . MET A 1 170 ? -1.180 3.908 18.279 1.00 89.56 170 MET A O 1
ATOM 1360 N N . HIS A 1 171 ? -3.366 4.145 18.720 1.00 92.69 171 HIS A N 1
ATOM 1361 C CA . HIS A 1 171 ? -3.214 5.392 19.476 1.00 92.69 171 HIS A CA 1
ATOM 1362 C C . HIS A 1 171 ? -2.410 5.217 20.774 1.00 92.69 171 HIS A C 1
ATOM 1364 O O . HIS A 1 171 ? -1.610 6.091 21.118 1.00 92.69 171 HIS A O 1
ATOM 1370 N N . GLU A 1 172 ? -2.555 4.075 21.452 1.00 91.88 172 GLU A N 1
ATOM 1371 C CA . GLU A 1 172 ? -1.727 3.675 22.600 1.00 91.88 172 GLU A CA 1
ATOM 1372 C C . GLU A 1 172 ? -0.236 3.571 22.229 1.00 91.88 172 GLU A C 1
ATOM 1374 O O . GLU A 1 172 ? 0.619 3.955 23.023 1.00 91.88 172 GLU A O 1
ATOM 1379 N N . ASN A 1 173 ? 0.077 3.171 20.991 1.00 91.56 173 ASN A N 1
ATOM 1380 C CA . ASN A 1 173 ? 1.434 3.139 20.427 1.00 91.56 173 ASN A CA 1
ATOM 1381 C C . ASN A 1 173 ? 1.832 4.438 19.687 1.00 91.56 173 ASN A C 1
ATOM 1383 O O . ASN A 1 173 ? 2.779 4.456 18.899 1.00 91.56 173 ASN A O 1
ATOM 1387 N N . HIS A 1 174 ? 1.115 5.544 19.924 1.00 91.69 174 HIS A N 1
ATOM 1388 C CA . HIS A 1 174 ? 1.343 6.857 19.298 1.00 91.69 174 HIS A CA 1
ATOM 1389 C C . HIS A 1 174 ? 1.282 6.849 17.756 1.00 91.69 174 HIS A C 1
ATOM 1391 O O . HIS A 1 174 ? 1.949 7.639 17.076 1.00 91.69 174 HIS A O 1
ATOM 1397 N N . ILE A 1 175 ? 0.460 5.961 17.198 1.00 90.62 175 ILE A N 1
ATOM 1398 C CA . ILE A 1 175 ? 0.145 5.872 15.774 1.00 90.62 175 ILE A CA 1
ATOM 1399 C C . ILE A 1 175 ? -1.207 6.555 15.526 1.00 90.62 175 ILE A C 1
ATOM 1401 O O . ILE A 1 175 ? -2.163 6.379 16.281 1.00 90.62 175 ILE A O 1
ATOM 1405 N N . ILE A 1 176 ? -1.283 7.352 14.463 1.00 90.50 176 ILE A N 1
ATOM 1406 C CA . ILE A 1 176 ? -2.492 8.036 13.987 1.00 90.50 176 ILE A CA 1
ATOM 1407 C C . ILE A 1 176 ? -2.753 7.514 12.570 1.00 90.50 176 ILE A C 1
ATOM 1409 O O . ILE A 1 176 ? -1.806 7.348 11.802 1.00 90.50 176 ILE A O 1
ATOM 1413 N N . TRP A 1 177 ? -4.009 7.223 12.239 1.00 89.00 177 TRP A N 1
ATOM 1414 C CA . TRP A 1 177 ? -4.421 6.762 10.913 1.00 89.00 177 TRP A CA 1
ATOM 1415 C C . TRP A 1 177 ? -4.635 7.954 9.968 1.00 89.00 177 TRP A C 1
ATOM 1417 O O . TRP A 1 177 ? -4.120 7.964 8.852 1.00 89.00 177 TRP A O 1
ATOM 1427 N N . GLY A 1 178 ? -5.323 8.998 10.432 1.00 88.00 178 GLY A N 1
ATOM 1428 C CA . GLY A 1 178 ? -5.388 10.321 9.806 1.00 88.00 178 GLY A CA 1
ATOM 1429 C C . GLY A 1 178 ? -6.390 10.492 8.660 1.00 88.00 178 GLY A C 1
ATOM 1430 O O . GLY A 1 178 ? -6.891 11.602 8.482 1.00 88.00 178 GLY A O 1
ATOM 1431 N N . ASP A 1 179 ? -6.725 9.428 7.924 1.00 85.12 179 ASP A N 1
ATOM 1432 C CA . ASP A 1 179 ? -7.775 9.411 6.887 1.00 85.12 179 ASP A CA 1
ATOM 1433 C C . ASP A 1 179 ? -8.716 8.204 7.084 1.00 85.12 179 ASP A C 1
ATOM 1435 O O . ASP A 1 179 ? -8.876 7.332 6.230 1.00 85.12 179 ASP A O 1
ATOM 1439 N N . VAL A 1 180 ? -9.324 8.127 8.270 1.00 88.06 180 VAL A N 1
ATOM 1440 C CA . VAL A 1 180 ? -10.295 7.081 8.632 1.00 88.06 180 VAL A CA 1
ATOM 1441 C C . VAL A 1 180 ? -11.556 7.206 7.768 1.00 88.06 180 VAL A C 1
ATOM 1443 O O . VAL A 1 180 ? -12.358 8.123 7.954 1.00 88.06 180 VAL A O 1
ATOM 1446 N N . LYS A 1 181 ? -11.763 6.262 6.843 1.00 86.19 181 LYS A N 1
ATOM 1447 C CA . LYS A 1 181 ? -12.953 6.191 5.977 1.00 86.19 181 LYS A CA 1
ATOM 1448 C C . LYS A 1 181 ? -13.241 4.771 5.497 1.00 86.19 181 LYS A C 1
ATOM 1450 O O . LYS A 1 181 ? -12.360 3.916 5.498 1.00 86.19 181 LYS A O 1
ATOM 1455 N N . ALA A 1 182 ? -14.466 4.532 5.023 1.00 83.31 182 ALA A N 1
ATOM 1456 C CA . ALA A 1 182 ? -14.893 3.214 4.534 1.00 83.31 182 ALA A CA 1
ATOM 1457 C C . ALA A 1 182 ? -14.076 2.699 3.332 1.00 83.31 182 ALA A C 1
ATOM 1459 O O . ALA A 1 182 ? -13.940 1.495 3.159 1.00 83.31 182 ALA A O 1
ATOM 1460 N N . GLU A 1 183 ? -13.518 3.596 2.514 1.00 82.00 183 GLU A N 1
ATOM 1461 C CA . GLU A 1 183 ? -12.663 3.233 1.371 1.00 82.00 183 GLU A CA 1
ATOM 1462 C C . GLU A 1 183 ? -11.294 2.679 1.801 1.00 82.00 183 GLU A C 1
ATOM 1464 O O . GLU A 1 183 ? -10.673 1.931 1.047 1.00 82.00 183 GLU A O 1
ATOM 1469 N N . ASN A 1 184 ? -10.863 3.018 3.022 1.00 82.06 184 ASN A N 1
ATOM 1470 C CA . ASN A 1 184 ? -9.580 2.641 3.616 1.00 82.06 184 ASN A CA 1
ATOM 1471 C C . ASN A 1 184 ? -9.711 1.424 4.559 1.00 82.06 184 ASN A C 1
ATOM 1473 O O . ASN A 1 184 ? -8.762 1.073 5.259 1.00 82.06 184 ASN A O 1
ATOM 1477 N N . VAL A 1 185 ? -10.877 0.764 4.566 1.00 80.19 185 VAL A N 1
ATOM 1478 C CA . VAL A 1 185 ? -11.093 -0.544 5.198 1.00 80.19 185 VAL A CA 1
ATOM 1479 C C . VAL A 1 185 ? -11.275 -1.595 4.111 1.00 80.19 185 VAL A C 1
ATOM 1481 O O . VAL A 1 185 ? -12.148 -1.477 3.250 1.00 80.19 185 VAL A O 1
ATOM 1484 N N . LEU A 1 186 ? -10.465 -2.647 4.160 1.00 76.62 186 LEU A N 1
ATOM 1485 C CA . LEU A 1 186 ? -10.494 -3.744 3.198 1.00 76.62 186 LEU A CA 1
ATOM 1486 C C . LEU A 1 186 ? -10.945 -5.028 3.894 1.00 76.62 186 LEU A C 1
ATOM 1488 O O . LEU A 1 186 ? -10.373 -5.402 4.910 1.00 76.62 186 LEU A O 1
ATOM 1492 N N . ILE A 1 187 ? -11.944 -5.716 3.339 1.00 76.06 187 ILE A N 1
ATOM 1493 C CA . ILE A 1 187 ? -12.385 -7.028 3.837 1.00 76.06 187 ILE A CA 1
ATOM 1494 C C . ILE A 1 187 ? -11.744 -8.125 2.982 1.00 76.06 187 ILE A C 1
ATOM 1496 O O . ILE A 1 187 ? -11.826 -8.071 1.746 1.00 76.06 187 ILE A O 1
ATOM 1500 N N . ASP A 1 188 ? -11.077 -9.089 3.617 1.00 69.25 188 ASP A N 1
ATOM 1501 C CA . ASP A 1 188 ? -10.454 -10.219 2.923 1.00 69.25 188 ASP A CA 1
ATOM 1502 C C . ASP A 1 188 ? -11.436 -11.387 2.672 1.00 69.25 188 ASP A C 1
ATOM 1504 O O . ASP A 1 188 ? -12.649 -11.188 2.606 1.00 69.25 188 ASP A O 1
ATOM 1508 N N . GLU A 1 189 ? -10.923 -12.586 2.393 1.00 70.19 189 GLU A N 1
ATOM 1509 C CA . GLU A 1 189 ? -11.734 -13.780 2.106 1.00 70.19 189 GLU A CA 1
ATOM 1510 C C . GLU A 1 189 ? -12.137 -14.597 3.348 1.00 70.19 189 GLU A C 1
ATOM 1512 O O . GLU A 1 189 ? -12.959 -15.502 3.231 1.00 70.19 189 GLU A O 1
ATOM 1517 N N . ASN A 1 190 ? -11.619 -14.241 4.528 1.00 75.81 190 ASN A N 1
ATOM 1518 C CA . ASN A 1 190 ? -11.974 -14.799 5.838 1.00 75.81 190 ASN A CA 1
ATOM 1519 C C . ASN A 1 190 ? -12.983 -13.913 6.597 1.00 75.81 190 ASN A C 1
ATOM 1521 O O . ASN A 1 190 ? -13.315 -14.208 7.740 1.00 75.81 190 ASN A O 1
ATOM 1525 N N . GLU A 1 191 ? -13.450 -12.830 5.963 1.00 74.75 191 GLU A N 1
ATOM 1526 C CA . GLU A 1 191 ? -14.234 -11.733 6.558 1.00 74.75 191 GLU A CA 1
ATOM 1527 C C . GLU A 1 191 ? -13.452 -10.846 7.559 1.00 74.75 191 GLU A C 1
ATOM 1529 O O . GLU A 1 191 ? -14.040 -9.951 8.172 1.00 74.75 191 GLU A O 1
ATOM 1534 N N . ASP A 1 192 ? -12.122 -11.001 7.654 1.00 75.94 192 ASP A N 1
ATOM 1535 C CA . ASP A 1 192 ? -11.253 -10.123 8.451 1.00 75.94 192 ASP A CA 1
ATOM 1536 C C . ASP A 1 192 ? -11.160 -8.719 7.823 1.00 75.94 192 ASP A C 1
ATOM 1538 O O . ASP A 1 192 ? -11.102 -8.552 6.597 1.00 75.94 192 ASP A O 1
ATOM 1542 N N . ALA A 1 193 ? -11.120 -7.690 8.677 1.00 76.88 193 ALA A N 1
ATOM 1543 C CA . ALA A 1 193 ? -11.132 -6.285 8.275 1.00 76.88 193 ALA A CA 1
ATOM 1544 C C . ALA A 1 193 ? -9.770 -5.612 8.500 1.00 76.88 193 ALA A C 1
ATOM 1546 O O . ALA A 1 193 ? -9.324 -5.455 9.632 1.00 76.88 193 ALA A O 1
ATOM 1547 N N . TRP A 1 194 ? -9.149 -5.155 7.415 1.00 77.12 194 TRP A N 1
ATOM 1548 C CA . TRP A 1 194 ? -7.799 -4.599 7.377 1.00 77.12 194 TRP A CA 1
ATOM 1549 C C . TRP A 1 194 ? -7.823 -3.075 7.222 1.00 77.12 194 TRP A C 1
ATOM 1551 O O . TRP A 1 194 ? -8.509 -2.547 6.341 1.00 77.12 194 TRP A O 1
ATOM 1561 N N . LEU A 1 195 ? -7.036 -2.370 8.039 1.00 81.12 195 LEU A N 1
ATOM 1562 C CA . LEU A 1 195 ? -6.821 -0.922 7.928 1.00 81.12 195 LEU A CA 1
ATOM 1563 C C . LEU A 1 195 ? -5.698 -0.621 6.923 1.00 81.12 195 LEU A C 1
ATOM 1565 O O . LEU A 1 195 ? -4.629 -1.229 7.001 1.00 81.12 195 LEU A O 1
ATOM 1569 N N . VAL A 1 196 ? -5.912 0.329 6.009 1.00 80.50 196 VAL A N 1
ATOM 1570 C CA . VAL A 1 196 ? -4.903 0.767 5.024 1.00 80.50 196 VAL A CA 1
ATOM 1571 C C . VAL A 1 196 ? -4.887 2.288 4.839 1.00 80.50 196 VAL A C 1
ATOM 1573 O O . VAL A 1 196 ? -5.692 3.012 5.416 1.00 80.50 196 VAL A O 1
ATOM 1576 N N . ASP A 1 197 ? -3.988 2.764 3.977 1.00 79.62 197 ASP A N 1
ATOM 1577 C CA . ASP A 1 197 ? -3.852 4.165 3.563 1.00 79.62 197 ASP A CA 1
ATOM 1578 C C . ASP A 1 197 ? -3.391 5.119 4.673 1.00 79.62 197 ASP A C 1
ATOM 1580 O O . ASP A 1 197 ? -3.995 6.142 4.982 1.00 79.62 197 ASP A O 1
ATOM 1584 N N . PHE A 1 198 ? -2.231 4.789 5.238 1.00 80.25 198 PHE A N 1
ATOM 1585 C CA . PHE A 1 198 ? -1.512 5.626 6.200 1.00 80.25 198 PHE A CA 1
ATOM 1586 C C . PHE A 1 198 ? -0.655 6.721 5.533 1.00 80.25 198 PHE A C 1
ATOM 1588 O O . PHE A 1 198 ? 0.272 7.249 6.147 1.00 80.25 198 PHE A O 1
ATOM 1595 N N . GLY A 1 199 ? -0.931 7.053 4.265 1.00 70.06 199 GLY A N 1
ATOM 1596 C CA . GLY A 1 199 ? -0.261 8.140 3.537 1.00 70.06 199 GLY A CA 1
ATOM 1597 C C . GLY A 1 199 ? -0.776 9.534 3.909 1.00 70.06 199 GLY A C 1
ATOM 1598 O O . GLY A 1 199 ? -0.239 10.533 3.431 1.00 70.06 199 GLY A O 1
ATOM 1599 N N . GLY A 1 200 ? -1.813 9.594 4.752 1.00 71.81 200 GLY A N 1
ATOM 1600 C CA . GLY A 1 200 ? -2.477 10.819 5.176 1.00 71.81 200 GLY A CA 1
ATOM 1601 C C . GLY A 1 200 ? -3.304 11.479 4.069 1.00 71.81 200 GLY A C 1
ATOM 1602 O O . GLY A 1 200 ? -3.167 11.201 2.877 1.00 71.81 200 GLY A O 1
ATOM 1603 N N . GLY A 1 201 ? -4.174 12.399 4.474 1.00 73.31 201 GLY A N 1
ATOM 1604 C CA . GLY A 1 201 ? -5.034 13.131 3.557 1.00 73.31 201 GLY A CA 1
ATOM 1605 C C . GLY A 1 201 ? -6.071 13.971 4.290 1.00 73.31 201 GLY A C 1
ATOM 1606 O O . GLY A 1 201 ? -6.003 14.166 5.502 1.00 73.31 201 GLY A O 1
ATOM 1607 N N . TYR A 1 202 ? -7.041 14.466 3.529 1.00 78.94 202 TYR A N 1
ATOM 1608 C CA . TYR A 1 202 ? -8.276 15.030 4.055 1.00 78.94 202 TYR A CA 1
ATOM 1609 C C . TYR A 1 202 ? -9.410 14.659 3.103 1.00 78.94 202 TYR A C 1
ATOM 1611 O O . TYR A 1 202 ? -9.473 15.173 1.984 1.00 78.94 202 TYR A O 1
ATOM 1619 N N . THR A 1 203 ? -10.298 13.769 3.543 1.00 74.50 203 THR A N 1
ATOM 1620 C CA . THR A 1 203 ? -11.517 13.433 2.804 1.00 74.50 203 THR A CA 1
ATOM 1621 C C . THR A 1 203 ? -12.694 14.220 3.386 1.00 74.50 203 THR A C 1
ATOM 1623 O O . THR A 1 203 ? -13.115 13.982 4.520 1.00 74.50 203 THR A O 1
ATOM 1626 N N . GLU A 1 204 ? -13.226 15.170 2.614 1.00 81.31 204 GLU A N 1
ATOM 1627 C CA . GLU A 1 204 ? -14.335 16.035 3.039 1.00 81.31 204 GLU A CA 1
ATOM 1628 C C . GLU A 1 204 ? -15.567 15.216 3.477 1.00 81.31 204 GLU A C 1
ATOM 1630 O O . GLU A 1 204 ? -15.875 14.159 2.923 1.00 81.31 204 GLU A O 1
ATOM 1635 N N . GLY A 1 205 ? -16.255 15.683 4.523 1.00 82.06 205 GLY A N 1
ATOM 1636 C CA . GLY A 1 205 ? -17.413 15.011 5.125 1.00 82.06 205 GLY A CA 1
ATOM 1637 C C . GLY A 1 205 ? -17.076 13.942 6.176 1.00 82.06 205 GLY A C 1
ATOM 1638 O O . GLY A 1 205 ? -17.866 13.748 7.107 1.00 82.06 205 GLY A O 1
ATOM 1639 N N . TRP A 1 206 ? -15.903 13.298 6.113 1.00 84.62 206 TRP A N 1
ATOM 1640 C CA . TRP A 1 206 ? -15.480 12.315 7.125 1.00 84.62 206 TRP A CA 1
ATOM 1641 C C . TRP A 1 206 ? -15.043 12.979 8.430 1.00 84.62 206 TRP A C 1
ATOM 1643 O O . TRP A 1 206 ? -15.561 12.644 9.493 1.00 84.62 206 TRP A O 1
ATOM 1653 N N . VAL A 1 207 ? -14.207 14.009 8.358 1.00 89.38 207 VAL A N 1
ATOM 1654 C CA . VAL A 1 207 ? -13.691 14.728 9.531 1.00 89.38 207 VAL A CA 1
ATOM 1655 C C . VAL A 1 207 ? -13.768 16.239 9.315 1.00 89.38 207 VAL A C 1
ATOM 1657 O O . VAL A 1 207 ? -13.746 16.710 8.175 1.00 89.38 207 VAL A O 1
ATOM 1660 N N . ASP A 1 208 ? -13.855 17.000 10.403 1.00 87.12 208 ASP A N 1
ATOM 1661 C CA . ASP A 1 208 ? -13.699 18.454 10.353 1.00 87.12 208 ASP A CA 1
ATOM 1662 C C . ASP A 1 208 ? -12.208 18.775 10.157 1.00 87.12 208 ASP A C 1
ATOM 1664 O O . ASP A 1 208 ? -11.330 18.113 10.723 1.00 87.12 208 ASP A O 1
ATOM 1668 N N . LYS A 1 209 ? -11.895 19.751 9.303 1.00 86.81 209 LYS A N 1
ATOM 1669 C CA . LYS A 1 209 ? -10.527 19.967 8.799 1.00 86.81 209 LYS A CA 1
ATOM 1670 C C . LYS A 1 209 ? -9.541 20.349 9.907 1.00 86.81 209 LYS A C 1
ATOM 1672 O O . LYS A 1 209 ? -8.355 20.050 9.817 1.00 86.81 209 LYS A O 1
ATOM 1677 N N . GLU A 1 210 ? -10.056 20.962 10.962 1.00 88.62 210 GLU A N 1
ATOM 1678 C CA . GLU A 1 210 ? -9.357 21.438 12.150 1.00 88.62 210 GLU A CA 1
ATOM 1679 C C . GLU A 1 210 ? -8.837 20.295 13.040 1.00 88.62 210 GLU A C 1
ATOM 1681 O O . GLU A 1 210 ? -7.920 20.514 13.829 1.00 88.62 210 GLU A O 1
ATOM 1686 N N . VAL A 1 211 ? -9.399 19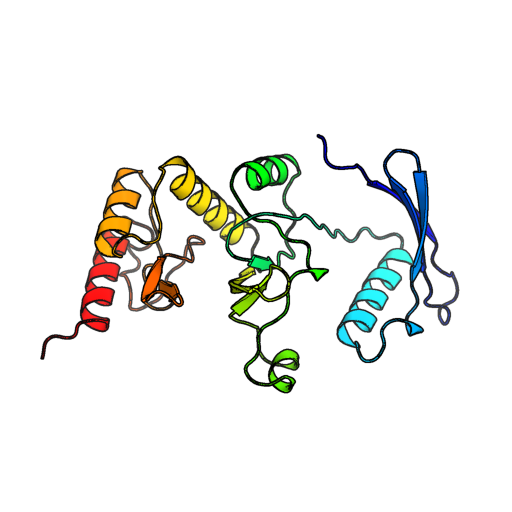.083 12.915 1.00 89.19 211 VAL A N 1
ATOM 1687 C CA . VAL A 1 211 ? -8.992 17.888 13.684 1.00 89.19 211 VAL A CA 1
ATOM 1688 C C . VAL A 1 211 ? -8.548 16.714 12.800 1.00 89.19 211 VAL A C 1
ATOM 1690 O O . VAL A 1 211 ? -8.230 15.642 13.319 1.00 89.19 211 VAL A O 1
ATOM 1693 N N . ALA A 1 212 ? -8.482 16.901 11.479 1.00 87.94 212 ALA A N 1
ATOM 1694 C CA . ALA A 1 212 ? -7.923 15.932 10.536 1.00 87.94 212 ALA A CA 1
ATOM 1695 C C . ALA A 1 212 ? -6.459 15.588 10.877 1.00 87.94 212 ALA A C 1
ATOM 1697 O O . ALA A 1 212 ? -5.700 16.455 11.308 1.00 87.94 212 ALA A O 1
ATOM 1698 N N . GLY A 1 213 ? -6.047 14.328 10.695 1.00 87.62 213 GLY A N 1
ATOM 1699 C CA . GLY A 1 213 ? -4.693 13.897 11.069 1.00 87.62 213 GLY A CA 1
ATOM 1700 C C . GLY A 1 213 ? -4.422 13.878 12.582 1.00 87.62 213 GLY A C 1
ATOM 1701 O O . GLY A 1 213 ? -3.264 13.948 12.991 1.00 87.62 213 GLY A O 1
ATOM 1702 N N . THR A 1 214 ? -5.460 13.797 13.424 1.00 91.44 214 THR A N 1
ATOM 1703 C CA . THR A 1 214 ? -5.330 13.711 14.890 1.00 91.44 214 THR A CA 1
ATOM 1704 C C . THR A 1 214 ? -6.117 12.534 15.464 1.00 91.44 214 THR A C 1
ATOM 1706 O O . THR A 1 214 ? -7.114 12.108 14.890 1.00 91.44 214 THR A O 1
ATOM 1709 N N . VAL A 1 215 ? -5.739 12.084 16.666 1.00 92.50 215 VAL A N 1
ATOM 1710 C CA . VAL A 1 215 ? -6.482 11.085 17.464 1.00 92.50 215 VAL A CA 1
ATOM 1711 C C . VAL A 1 215 ? -7.970 11.452 17.623 1.00 92.50 215 VAL A C 1
ATOM 1713 O O . VAL A 1 215 ? -8.841 10.586 17.576 1.00 92.50 215 VAL A O 1
ATOM 1716 N N . MET A 1 216 ? -8.291 12.743 17.779 1.00 92.38 216 MET A N 1
ATOM 1717 C CA . MET A 1 216 ? -9.680 13.206 17.890 1.00 92.38 216 MET A CA 1
ATOM 1718 C C . MET A 1 216 ? -10.431 13.087 16.557 1.00 92.38 216 MET A C 1
ATOM 1720 O O . MET A 1 216 ? -11.596 12.681 16.543 1.00 92.38 216 MET A O 1
ATOM 1724 N N . GLY A 1 217 ? -9.769 13.406 15.444 1.00 92.00 217 GLY A N 1
ATOM 1725 C CA . GLY A 1 217 ? -10.320 13.230 14.103 1.00 92.00 217 GLY A CA 1
ATOM 1726 C C . GLY A 1 217 ? -10.579 11.765 13.775 1.00 92.00 217 GLY A C 1
ATOM 1727 O O . GLY A 1 217 ? -11.672 11.425 13.326 1.00 92.00 217 GLY A O 1
ATOM 1728 N N . ASP A 1 218 ? -9.625 10.894 14.097 1.00 92.44 218 ASP A N 1
ATOM 1729 C CA . ASP A 1 218 ? -9.725 9.456 13.860 1.00 92.44 218 ASP A CA 1
ATOM 1730 C C . ASP A 1 218 ? -10.905 8.834 14.620 1.00 92.44 218 ASP A C 1
ATOM 1732 O O . ASP A 1 218 ? -11.733 8.153 14.013 1.00 92.44 218 ASP A O 1
ATOM 1736 N N . PHE A 1 219 ? -11.073 9.138 15.915 1.00 92.31 219 PHE A N 1
ATOM 1737 C CA . PHE A 1 219 ? -12.257 8.704 16.671 1.00 92.31 219 PHE A CA 1
ATOM 1738 C C . PHE A 1 219 ? -13.569 9.288 16.116 1.00 92.31 219 PHE A C 1
ATOM 1740 O O . PHE A 1 219 ? -14.580 8.582 16.068 1.00 92.31 219 PHE A O 1
ATOM 1747 N N . THR A 1 220 ? -13.568 10.546 15.661 1.00 91.31 220 THR A N 1
ATOM 1748 C CA . THR A 1 220 ? -14.756 11.207 15.085 1.00 91.31 220 THR A CA 1
ATOM 1749 C C . THR A 1 220 ? -15.195 10.535 13.781 1.00 91.31 220 THR A C 1
ATOM 1751 O O . THR A 1 220 ? -16.369 10.194 13.610 1.00 91.31 220 THR A O 1
ATOM 1754 N N . SER A 1 221 ? -14.250 10.265 12.883 1.00 90.31 221 SER A N 1
ATOM 1755 C CA . SER A 1 221 ? -14.492 9.508 11.655 1.00 90.31 221 SER A CA 1
ATOM 1756 C C . SER A 1 221 ? -14.861 8.048 11.925 1.00 90.31 221 SER A C 1
ATOM 1758 O O . SER A 1 221 ? -15.764 7.524 11.276 1.00 90.31 221 SER A O 1
ATOM 1760 N N . MET A 1 222 ? -14.237 7.387 12.907 1.00 88.94 222 MET A N 1
ATOM 1761 C CA . MET A 1 222 ? -14.569 6.008 13.288 1.00 88.94 222 MET A CA 1
ATOM 1762 C C . MET A 1 222 ? -16.005 5.895 13.828 1.00 88.94 222 MET A C 1
ATOM 1764 O O . MET A 1 222 ? -16.685 4.897 13.577 1.00 88.94 222 MET A O 1
ATOM 1768 N N . ALA A 1 223 ? -16.510 6.927 14.513 1.00 88.75 223 ALA A N 1
ATOM 1769 C CA . ALA A 1 223 ? -17.915 7.009 14.909 1.00 88.75 223 ALA A CA 1
ATOM 1770 C C . ALA A 1 223 ? -18.847 7.109 13.686 1.00 88.75 223 ALA A C 1
ATOM 1772 O O . ALA A 1 223 ? -19.797 6.330 13.587 1.00 88.75 223 ALA A O 1
ATOM 1773 N N . LYS A 1 224 ? -18.546 7.981 12.708 1.00 89.38 224 LYS A N 1
ATOM 1774 C CA . LYS A 1 224 ? -19.303 8.051 11.439 1.00 89.38 224 LYS A CA 1
ATOM 1775 C C . LYS A 1 224 ? -19.247 6.731 10.659 1.00 89.38 224 LYS A C 1
ATOM 1777 O O . LYS A 1 224 ? -20.275 6.279 10.158 1.00 89.38 224 LYS A O 1
ATOM 1782 N N . LEU A 1 225 ? -18.084 6.077 10.610 1.00 86.19 225 LEU A N 1
ATOM 1783 C CA . LEU A 1 225 ? -17.890 4.776 9.965 1.00 86.19 225 LEU A CA 1
ATOM 1784 C C . LEU A 1 225 ? -18.748 3.682 10.617 1.00 86.19 225 LEU A C 1
ATOM 1786 O O . LEU A 1 225 ? -19.388 2.906 9.912 1.00 86.19 225 LEU A O 1
ATOM 1790 N N . ARG A 1 226 ? -18.829 3.652 11.955 1.00 84.38 226 ARG A N 1
ATOM 1791 C CA . ARG A 1 226 ? -19.735 2.742 12.676 1.00 84.38 226 ARG A CA 1
ATOM 1792 C C . ARG A 1 226 ? -21.201 3.000 12.331 1.00 84.38 226 ARG A C 1
ATOM 1794 O O . ARG A 1 226 ? -21.907 2.037 12.060 1.00 84.38 226 ARG A O 1
ATOM 1801 N N . THR A 1 227 ? -21.643 4.255 12.268 1.00 85.94 227 THR A N 1
ATOM 1802 C CA . THR A 1 227 ? -23.022 4.602 11.867 1.00 85.94 227 THR A CA 1
ATOM 1803 C C . THR A 1 227 ? -23.327 4.223 10.412 1.00 85.94 227 THR A C 1
ATOM 1805 O O . THR A 1 227 ? -24.446 3.819 10.112 1.00 85.94 227 THR A O 1
ATOM 1808 N N . LEU A 1 228 ? -22.342 4.310 9.510 1.00 83.31 228 LEU A N 1
ATOM 1809 C CA . LEU A 1 228 ? -22.487 3.909 8.106 1.00 83.31 228 LEU A CA 1
ATOM 1810 C C . LEU A 1 228 ? -22.604 2.384 7.936 1.00 83.31 228 LEU A C 1
ATOM 1812 O O . LEU A 1 228 ? -23.398 1.918 7.123 1.00 83.31 228 LEU A O 1
ATOM 1816 N N . LEU A 1 229 ? -21.814 1.613 8.692 1.00 75.44 229 LEU A N 1
ATOM 1817 C CA . LEU A 1 229 ? -21.810 0.144 8.648 1.00 75.44 229 LEU A CA 1
ATOM 1818 C C . LEU A 1 229 ? -22.974 -0.479 9.437 1.00 75.44 229 LEU A C 1
ATOM 1820 O O . LEU A 1 229 ? -23.496 -1.522 9.050 1.00 75.44 229 LEU A O 1
ATOM 1824 N N . PHE A 1 230 ? -23.390 0.168 10.527 1.00 78.06 230 PHE A N 1
ATOM 1825 C CA . PHE A 1 230 ? -24.438 -0.294 11.438 1.00 78.06 230 PHE A CA 1
ATOM 1826 C C . PHE A 1 230 ? -25.493 0.805 11.663 1.00 78.06 230 PHE A C 1
ATOM 1828 O O . PHE A 1 230 ? -25.622 1.315 12.781 1.00 78.06 230 PHE A O 1
ATOM 1835 N N . PRO A 1 231 ? -26.254 1.197 10.622 1.00 71.25 231 PRO A N 1
ATOM 1836 C CA . PRO A 1 231 ? -27.309 2.190 10.768 1.00 71.25 231 PRO A CA 1
ATOM 1837 C C . PRO A 1 231 ? -28.381 1.693 11.745 1.00 71.25 231 PRO A C 1
ATOM 1839 O O . PRO A 1 231 ? -28.899 0.579 11.624 1.00 71.25 231 PRO A O 1
ATOM 1842 N N . THR A 1 232 ? -28.732 2.538 12.714 1.00 72.38 232 THR A N 1
ATOM 1843 C CA . THR A 1 232 ? -29.879 2.313 13.600 1.00 72.38 232 THR A CA 1
ATOM 1844 C C . THR A 1 232 ? -31.167 2.273 12.781 1.00 72.38 232 THR A C 1
ATOM 1846 O O . THR A 1 232 ? -31.404 3.175 11.976 1.00 72.38 232 THR A O 1
ATOM 1849 N N . LYS A 1 233 ? -31.971 1.226 12.993 1.00 52.03 233 LYS A N 1
ATOM 1850 C CA . LYS A 1 233 ? -33.303 1.052 12.392 1.00 52.03 233 LYS A CA 1
ATOM 1851 C C . LYS A 1 233 ? -34.326 2.043 12.943 1.00 52.03 233 LYS A C 1
ATOM 1853 O O . LYS A 1 233 ? -34.201 2.373 14.142 1.00 52.03 233 LYS A O 1
#

Organism: NCBI:txid1567552

Radius of gyration: 22.05 Å; chains: 1; bounding box: 66×40×60 Å

Sequence (233 aa):
MAAPRYEIENAVTSIREDDNDARFTVRRNGKVFYIKLSPSNFVNSPNMTNKYRSYLEVLKSDQEVLVTTCANRGVALLAIPVRFDDDFLDDLETWTSLYDPANIVISHKAPKDALFKAPKKVLIDNGQTVCFFKRCYDSIQITQELKTYKKIHEAGLDSRLNLGTTLSAMHENHIIWGDVKAENVLIDENEDAWLVDFGGGYTEGWVDKEVAGTVMGDFTSMAKLRTLLFPTK

InterPro domains:
  IPR011009 Protein kinase-like domain superfamily [SSF56112] (163-209)